Protein AF-0000000085561230 (afdb_homodimer)

Nearest PDB structures (foldseek):
  7jlx-assembly1_D  TM=8.411E-01  e=1.196E-07  Nicotiana benthamiana
  4w8g-assembly1_A  TM=8.364E-01  e=1.906E-04  Hydra vulgaris
  8qlp-assembly1_E  TM=8.188E-01  e=4.520E-04  Bacillales bacterium
  5uzb-assembly1_B  TM=6.727E-01  e=1.096E-02  Homo sapiens
  2j67-assembly1_A  TM=6.838E-01  e=1.252E-02  Homo sapiens

Sequence (212 aa):
MFNDDYPAAAASGGGRHRSCTWKYDVFLSFRGSDVRHTFIAHLHRALTRMGIGVFIDNINIPKGQYIAEAIPRAIAESRFSVVVLSKGYASSTWCLDELVLRILIIMFNDDYPAAAASGGGRHRSCTWKYDVFLSFRGSDVRHTFIAHLHRALTRMGIGVFIDNINIPKGQYIAEAIPRAIAESRFSVVVLSKGYASSTWCLDELVLRILII

pLDDT: mean 75.61, std 23.22, range [28.95, 95.25]

Structure (mmCIF, N/CA/C/O backbone):
data_AF-0000000085561230-model_v1
#
loop_
_entity.id
_entity.type
_entity.pdbx_description
1 polymer 'TIR domain-containing protein'
#
loop_
_atom_site.group_PDB
_atom_site.id
_atom_site.type_symbol
_atom_site.label_atom_id
_atom_site.label_alt_id
_atom_site.label_comp_id
_atom_site.label_asym_id
_atom_site.label_entity_id
_atom_site.label_seq_id
_atom_site.pdbx_PDB_ins_code
_atom_site.Cartn_x
_atom_site.Cartn_y
_atom_site.Cartn_z
_atom_site.occupancy
_atom_site.B_iso_or_equiv
_atom_site.auth_seq_id
_atom_site.auth_comp_id
_atom_site.auth_asym_id
_atom_site.auth_atom_id
_atom_site.pdbx_PDB_model_num
ATOM 1 N N . MET A 1 1 ? -28.781 64.625 0.967 1 28.95 1 MET A N 1
ATOM 2 C CA . MET A 1 1 ? -27.5 64.188 0.433 1 28.95 1 MET A CA 1
ATOM 3 C C . MET A 1 1 ? -26.984 63 1.207 1 28.95 1 MET A C 1
ATOM 5 O O . MET A 1 1 ? -25.828 62.969 1.638 1 28.95 1 MET A O 1
ATOM 9 N N . PHE A 1 2 ? -27.828 62.062 1.749 1 32.22 2 PHE A N 1
ATOM 10 C CA . PHE A 1 2 ? -27.734 60.875 2.6 1 32.22 2 PHE A CA 1
ATOM 11 C C . PHE A 1 2 ? -26.875 59.812 1.941 1 32.22 2 PHE A C 1
ATOM 13 O O . PHE A 1 2 ? -27.266 59.219 0.931 1 32.22 2 PHE A O 1
ATOM 20 N N . ASN A 1 3 ? -25.438 60 1.918 1 29.52 3 ASN A N 1
ATOM 21 C CA . ASN A 1 3 ? -24.422 59.094 1.417 1 29.52 3 ASN A CA 1
ATOM 22 C C . ASN A 1 3 ? -24.516 57.719 2.076 1 29.52 3 ASN A C 1
ATOM 24 O O . ASN A 1 3 ? -24.297 57.594 3.281 1 29.52 3 ASN A O 1
ATOM 28 N N . ASP A 1 4 ? -25.406 56.812 1.716 1 29.09 4 ASP A N 1
ATOM 29 C CA . ASP A 1 4 ? -25.719 55.438 2.031 1 29.09 4 ASP A CA 1
ATOM 30 C C . ASP A 1 4 ? -24.5 54.531 1.852 1 29.09 4 ASP A C 1
ATOM 32 O O . ASP A 1 4 ? -24.328 53.906 0.805 1 29.09 4 ASP A O 1
ATOM 36 N N . ASP A 1 5 ? -23.266 55.031 2.109 1 31.72 5 ASP A N 1
ATOM 37 C CA . ASP A 1 5 ? -22.094 54.188 1.866 1 31.72 5 ASP A CA 1
ATOM 38 C C . ASP A 1 5 ? -22.141 52.906 2.721 1 31.72 5 ASP A C 1
ATOM 40 O O . ASP A 1 5 ? -21.828 52.969 3.914 1 31.72 5 ASP A O 1
ATOM 44 N N . TYR A 1 6 ? -23.203 52.156 2.764 1 31.95 6 TYR A N 1
ATOM 45 C CA . TYR A 1 6 ? -23.125 50.938 3.57 1 31.95 6 TYR A CA 1
ATOM 46 C C . TYR A 1 6 ? -21.859 50.156 3.252 1 31.95 6 TYR A C 1
ATOM 48 O O . TYR A 1 6 ? -21.547 49.938 2.082 1 31.95 6 TYR A O 1
ATOM 56 N N . PRO A 1 7 ? -20.859 50.219 4.109 1 33.91 7 PRO A N 1
ATOM 57 C CA . PRO A 1 7 ? -19.625 49.469 3.895 1 33.91 7 PRO A CA 1
ATOM 58 C C . PRO A 1 7 ? -19.875 48 3.635 1 33.91 7 PRO A C 1
ATOM 60 O O . PRO A 1 7 ? -20.719 47.375 4.305 1 33.91 7 PRO A O 1
ATOM 63 N N . ALA A 1 8 ? -19.938 47.5 2.383 1 31.59 8 ALA A N 1
ATOM 64 C CA . ALA A 1 8 ? -20 46.094 2.016 1 31.59 8 ALA A CA 1
ATOM 65 C C . ALA A 1 8 ? -19.016 45.281 2.832 1 31.59 8 ALA A C 1
ATOM 67 O O . ALA A 1 8 ? -17.812 45.562 2.848 1 31.59 8 ALA A O 1
ATOM 68 N N . ALA A 1 9 ? -19.312 44.844 4.062 1 30.88 9 ALA A N 1
ATOM 69 C CA . ALA A 1 9 ? -18.578 43.875 4.867 1 30.88 9 ALA A CA 1
ATOM 70 C C . ALA A 1 9 ? -18.094 42.719 4.012 1 30.88 9 ALA A C 1
ATOM 72 O O . ALA A 1 9 ? -18.891 42.094 3.293 1 30.88 9 ALA A O 1
ATOM 73 N N . ALA A 1 10 ? -16.922 42.75 3.479 1 32.47 10 ALA A N 1
ATOM 74 C CA . ALA A 1 10 ? -16.156 41.688 2.852 1 32.47 10 ALA A CA 1
ATOM 75 C C . ALA A 1 10 ? -16.219 40.406 3.68 1 32.47 10 ALA A C 1
ATOM 77 O O . ALA A 1 10 ? -15.695 40.344 4.801 1 32.47 10 ALA A O 1
ATOM 78 N N . ALA A 1 11 ? -17.281 39.75 3.979 1 33.09 11 ALA A N 1
ATOM 79 C CA . ALA A 1 11 ? -17.281 38.469 4.645 1 33.09 11 ALA A CA 1
ATOM 80 C C . ALA A 1 11 ? -16.234 37.531 4.059 1 33.09 11 ALA A C 1
ATOM 82 O O . ALA A 1 11 ? -16.312 37.156 2.891 1 33.09 11 ALA A O 1
ATOM 83 N N . SER A 1 12 ? -14.93 37.781 4.277 1 35.84 12 SER A N 1
ATOM 84 C CA . SER A 1 12 ? -13.828 36.844 4.07 1 35.84 12 SER A CA 1
ATOM 85 C C . SER A 1 12 ? -14.164 35.469 4.641 1 35.84 12 SER A C 1
ATOM 87 O O . SER A 1 12 ? -14.227 35.312 5.859 1 35.84 12 SER A O 1
ATOM 89 N N . GLY A 1 13 ? -15.25 34.844 4.516 1 34.69 13 GLY A N 1
ATOM 90 C CA . GLY A 1 13 ? -15.484 33.469 4.957 1 34.69 13 GLY A CA 1
ATOM 91 C C . GLY A 1 13 ? -14.258 32.594 4.844 1 34.69 13 GLY A C 1
ATOM 92 O O . GLY A 1 13 ? -13.93 32.125 3.756 1 34.69 13 GLY A O 1
ATOM 93 N N . GLY A 1 14 ? -13.086 32.938 5.375 1 34.97 14 GLY A N 1
ATOM 94 C CA . GLY A 1 14 ? -11.883 32.125 5.516 1 34.97 14 GLY A CA 1
ATOM 95 C C . GLY A 1 14 ? -12.164 30.734 6.035 1 34.97 14 GLY A C 1
ATOM 96 O O . GLY A 1 14 ? -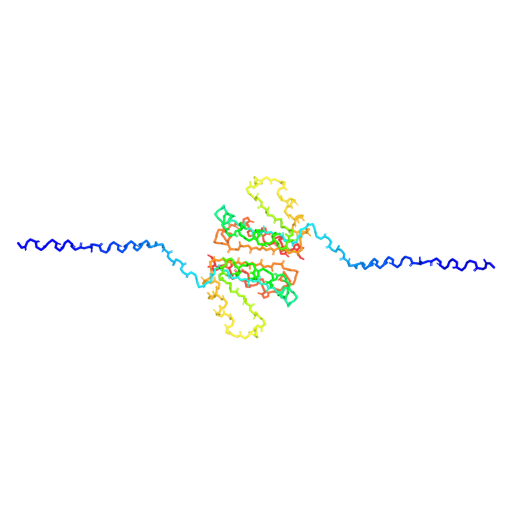12.391 30.547 7.234 1 34.97 14 GLY A O 1
ATOM 97 N N . GLY A 1 15 ? -13.211 30.047 5.742 1 35.56 15 GLY A N 1
ATOM 98 C CA . GLY A 1 15 ? -13.297 28.688 6.254 1 35.56 15 GLY A CA 1
ATOM 99 C C . GLY A 1 15 ? -11.945 28.047 6.484 1 35.56 15 GLY A C 1
ATOM 100 O O . GLY A 1 15 ? -11.094 28.031 5.59 1 35.56 15 GLY A O 1
ATOM 101 N N . ARG A 1 16 ? -11.25 28.25 7.555 1 33.62 16 ARG A N 1
ATOM 102 C CA . ARG A 1 16 ? -10.031 27.656 8.094 1 33.62 16 ARG A CA 1
ATOM 103 C C . ARG A 1 16 ? -9.961 26.172 7.766 1 33.62 16 ARG A C 1
ATOM 105 O O . ARG A 1 16 ? -10.547 25.344 8.477 1 33.62 16 ARG A O 1
ATOM 112 N N . HIS A 1 17 ? -10.562 25.641 6.746 1 38.38 17 HIS A N 1
ATOM 113 C CA . HIS A 1 17 ? -10.289 24.234 6.559 1 38.38 17 HIS A CA 1
ATOM 114 C C . HIS A 1 17 ? -8.875 23.875 7.008 1 38.38 17 HIS A C 1
ATOM 116 O O . HIS A 1 17 ? -7.926 24.625 6.734 1 38.38 17 HIS A O 1
ATOM 122 N N . ARG A 1 18 ? -8.531 23.688 8.305 1 38.12 18 ARG A N 1
ATOM 123 C CA . ARG A 1 18 ? -7.254 23.188 8.797 1 38.12 18 ARG A CA 1
ATOM 124 C C . ARG A 1 18 ? -6.418 22.594 7.664 1 38.12 18 ARG A C 1
ATOM 126 O O . ARG A 1 18 ? -6.832 21.641 7.016 1 38.12 18 ARG A O 1
ATOM 133 N N . SER A 1 19 ? -5.91 23.359 6.699 1 48.53 19 SER A N 1
ATOM 134 C CA . SER A 1 19 ? -5.121 23.078 5.504 1 48.53 19 SER A CA 1
ATOM 135 C C . SER A 1 19 ? -4.035 22.047 5.781 1 48.53 19 SER A C 1
ATOM 137 O O . SER A 1 19 ? -3.002 22.375 6.375 1 48.53 19 SER A O 1
ATOM 139 N N . CYS A 1 20 ? -4.203 21.156 6.605 1 56.31 20 CYS A N 1
ATOM 140 C CA . CYS A 1 20 ? -3.17 20.125 6.664 1 56.31 20 CYS A CA 1
ATOM 141 C C . CYS A 1 20 ? -2.549 19.906 5.289 1 56.31 20 CYS A C 1
ATOM 143 O O . CYS A 1 20 ? -3.162 19.281 4.422 1 56.31 20 CYS A O 1
ATOM 145 N N . THR A 1 21 ? -1.748 20.938 4.922 1 68.19 21 THR A N 1
ATOM 146 C CA . THR A 1 21 ? -1.204 20.938 3.568 1 68.19 21 THR A CA 1
ATOM 147 C C . THR A 1 21 ? -0.1 19.906 3.43 1 68.19 21 THR A C 1
ATOM 149 O O . THR A 1 21 ? 0.986 20.062 3.994 1 68.19 21 THR A O 1
ATOM 152 N N . TRP A 1 22 ? -0.494 18.734 3.357 1 85.88 22 TRP A N 1
ATOM 153 C CA . TRP A 1 22 ? 0.525 17.766 2.949 1 85.88 22 TRP A CA 1
ATOM 154 C C . TRP A 1 22 ? 1.125 18.156 1.601 1 85.88 22 TRP A C 1
ATOM 156 O O . TRP A 1 22 ? 0.42 18.656 0.719 1 85.88 22 TRP A O 1
ATOM 166 N N . LYS A 1 23 ? 2.434 18.141 1.624 1 90.31 23 LYS A N 1
ATOM 167 C CA . LYS A 1 23 ? 3.084 18.391 0.339 1 90.31 23 LYS A CA 1
ATOM 168 C C . LYS A 1 23 ? 2.65 17.359 -0.698 1 90.31 23 LYS A C 1
ATOM 170 O O . LYS A 1 23 ? 2.461 17.688 -1.87 1 90.31 23 LYS A O 1
ATOM 175 N N . TYR A 1 24 ? 2.457 16.141 -0.147 1 91.69 24 TYR A N 1
ATOM 176 C CA . TYR A 1 24 ? 2.002 15.039 -0.985 1 91.69 24 TYR A CA 1
ATOM 177 C C . TYR A 1 24 ? 0.779 14.359 -0.38 1 91.69 24 TYR A C 1
ATOM 179 O O . TYR A 1 24 ? 0.644 14.289 0.843 1 91.69 24 TYR A O 1
ATOM 187 N N . ASP A 1 25 ? -0.063 13.898 -1.289 1 90.81 25 ASP A N 1
ATOM 188 C CA . ASP A 1 25 ? -1.189 13.109 -0.797 1 90.81 25 ASP A CA 1
ATOM 189 C C . ASP A 1 25 ? -0.757 11.688 -0.456 1 90.81 25 ASP A C 1
ATOM 191 O O . ASP A 1 25 ? -1.151 11.141 0.578 1 90.81 25 ASP A O 1
ATOM 195 N N . VAL A 1 26 ? 0.025 11.227 -1.352 1 92.56 26 VAL A N 1
ATOM 196 C CA . VAL A 1 26 ? 0.397 9.82 -1.209 1 92.56 26 VAL A CA 1
ATOM 197 C C . VAL A 1 26 ? 1.904 9.664 -1.401 1 92.56 26 VAL A C 1
ATOM 199 O O . VAL A 1 26 ? 2.477 10.211 -2.348 1 92.56 26 VAL A O 1
ATOM 202 N N . PHE A 1 27 ? 2.512 8.977 -0.473 1 92.62 27 PHE A N 1
ATOM 203 C CA . PHE A 1 27 ? 3.852 8.438 -0.668 1 92.62 27 PHE A CA 1
ATOM 204 C C . PHE A 1 27 ? 3.785 6.992 -1.148 1 92.62 27 PHE A C 1
ATOM 206 O O . PHE A 1 27 ? 3.281 6.117 -0.439 1 92.62 27 PHE A O 1
ATOM 213 N N . LEU A 1 28 ? 4.285 6.766 -2.365 1 94.31 28 LEU A N 1
ATOM 214 C CA . LEU A 1 28 ? 4.262 5.418 -2.918 1 94.31 28 LEU A CA 1
ATOM 215 C C . LEU A 1 28 ? 5.594 4.711 -2.682 1 94.31 28 LEU A C 1
ATOM 217 O O . LEU A 1 28 ? 6.637 5.176 -3.143 1 94.31 28 LEU A O 1
ATOM 221 N N . SER A 1 29 ? 5.566 3.568 -1.948 1 93.19 29 SER A N 1
ATOM 222 C CA . SER A 1 29 ? 6.75 2.777 -1.623 1 93.19 29 SER A CA 1
ATOM 223 C C . SER A 1 29 ? 6.699 1.407 -2.291 1 93.19 29 SER A C 1
ATOM 225 O O . SER A 1 29 ? 5.719 0.676 -2.146 1 93.19 29 SER A O 1
ATOM 227 N N . PHE A 1 30 ? 7.73 1.049 -2.971 1 94.06 30 PHE A N 1
ATOM 228 C CA . PHE A 1 30 ? 7.805 -0.219 -3.688 1 94.06 30 PHE A CA 1
ATOM 229 C C . PHE A 1 30 ? 9.25 -0.6 -3.969 1 94.06 30 PHE A C 1
ATOM 231 O O . PHE A 1 30 ? 10.172 0.174 -3.686 1 94.06 30 PHE A O 1
ATOM 238 N N . ARG A 1 31 ? 9.352 -1.841 -4.527 1 90.88 31 ARG A N 1
ATOM 239 C CA . ARG A 1 31 ? 10.68 -2.311 -4.883 1 90.88 31 ARG A CA 1
ATOM 240 C C . ARG A 1 31 ? 10.68 -2.98 -6.254 1 90.88 31 ARG A C 1
ATOM 242 O O . ARG A 1 31 ? 9.773 -3.762 -6.566 1 90.88 31 ARG A O 1
ATOM 249 N N . GLY A 1 32 ? 11.727 -2.562 -7.082 1 90.81 32 GLY A N 1
ATOM 250 C CA . GLY A 1 32 ? 11.992 -3.309 -8.305 1 90.81 32 GLY A CA 1
ATOM 251 C C . GLY A 1 32 ? 11.57 -2.562 -9.555 1 90.81 32 GLY A C 1
ATOM 252 O O . GLY A 1 32 ? 10.5 -1.952 -9.594 1 90.81 32 GLY A O 1
ATOM 253 N N . SER A 1 33 ? 12.453 -2.686 -10.562 1 89.56 33 SER A N 1
ATOM 254 C CA . SER A 1 33 ? 12.195 -2.02 -11.836 1 89.56 33 SER A CA 1
ATOM 255 C C . SER A 1 33 ? 10.984 -2.627 -12.539 1 89.56 33 SER A C 1
ATOM 257 O O . SER A 1 33 ? 10.203 -1.911 -13.164 1 89.56 33 SER A O 1
ATOM 259 N N . ASP A 1 34 ? 10.828 -3.902 -12.406 1 90.69 34 ASP A N 1
ATOM 260 C CA . ASP A 1 34 ? 9.695 -4.57 -13.047 1 90.69 34 ASP A CA 1
ATOM 261 C C . ASP A 1 34 ? 8.367 -4.086 -12.469 1 90.69 34 ASP A C 1
ATOM 263 O O . ASP A 1 34 ? 7.441 -3.766 -13.211 1 90.69 34 ASP A O 1
ATOM 267 N N . VAL A 1 35 ? 8.391 -4.027 -11.188 1 90.75 35 VAL A N 1
ATOM 268 C CA . VAL A 1 35 ? 7.188 -3.547 -10.516 1 90.75 35 VAL A CA 1
ATOM 269 C C . VAL A 1 35 ? 6.922 -2.094 -10.906 1 90.75 35 VAL A C 1
ATOM 271 O O . VAL A 1 35 ? 5.777 -1.708 -11.148 1 90.75 35 VAL A O 1
ATOM 274 N N . ARG A 1 36 ? 7.949 -1.267 -10.977 1 92.12 36 ARG A N 1
ATOM 275 C CA . ARG A 1 36 ? 7.859 0.148 -11.32 1 92.12 36 ARG A CA 1
ATOM 276 C C . ARG A 1 36 ? 7.18 0.339 -12.672 1 92.12 36 ARG A C 1
ATOM 278 O O . ARG A 1 36 ? 6.273 1.166 -12.805 1 92.12 36 ARG A O 1
ATOM 285 N N . HIS A 1 37 ? 7.547 -0.421 -13.609 1 93.06 37 HIS A N 1
ATOM 286 C CA . HIS A 1 37 ? 7.133 -0.166 -14.984 1 93.06 37 HIS A CA 1
ATOM 287 C C . HIS A 1 37 ? 5.824 -0.881 -15.312 1 93.06 37 HIS A C 1
ATOM 289 O O . HIS A 1 37 ? 5.289 -0.74 -16.406 1 93.06 37 HIS A O 1
ATOM 295 N N . THR A 1 38 ? 5.246 -1.586 -14.383 1 91.5 38 THR A N 1
ATOM 296 C CA . THR A 1 38 ? 3.982 -2.277 -14.609 1 91.5 38 THR A CA 1
ATOM 297 C C . THR A 1 38 ? 2.912 -1.784 -13.641 1 91.5 38 THR A C 1
ATOM 299 O O . THR A 1 38 ? 2.33 -0.716 -13.836 1 91.5 38 THR A O 1
ATOM 302 N N . PHE A 1 39 ? 3.008 -2.352 -12.477 1 91 39 PHE A N 1
ATOM 303 C CA . PHE A 1 39 ? 1.926 -2.064 -11.547 1 91 39 PHE A CA 1
ATOM 304 C C . PHE A 1 39 ? 1.998 -0.623 -11.055 1 91 39 PHE A C 1
ATOM 306 O O . PHE A 1 39 ? 0.987 0.082 -11.039 1 91 39 PHE A O 1
ATOM 313 N N . ILE A 1 40 ? 3.135 -0.223 -10.734 1 92.81 40 ILE A N 1
ATOM 314 C CA . ILE A 1 40 ? 3.301 1.112 -10.164 1 92.81 40 ILE A CA 1
ATOM 315 C C . ILE A 1 40 ? 2.959 2.164 -11.219 1 92.81 40 ILE A C 1
ATOM 317 O O . ILE A 1 40 ? 2.354 3.191 -10.906 1 92.81 40 ILE A O 1
ATOM 321 N N . ALA A 1 41 ? 3.375 1.942 -12.414 1 91.62 41 ALA A N 1
ATOM 322 C CA . ALA A 1 41 ? 3.045 2.875 -13.484 1 91.62 41 ALA A CA 1
ATOM 323 C C . ALA A 1 41 ? 1.533 3.047 -13.617 1 91.62 41 ALA A C 1
ATOM 325 O O . ALA A 1 41 ? 1.038 4.172 -13.734 1 91.62 41 ALA A O 1
ATOM 326 N N . HIS A 1 42 ? 0.81 1.985 -13.555 1 90.38 42 HIS A N 1
ATOM 327 C CA . HIS A 1 42 ? -0.645 2.023 -13.648 1 90.38 42 HIS A CA 1
ATOM 328 C C . HIS A 1 42 ? -1.258 2.717 -12.438 1 90.38 42 HIS A C 1
ATOM 330 O O . HIS A 1 42 ? -2.158 3.549 -12.586 1 90.38 42 HIS A O 1
ATOM 336 N N . LEU A 1 43 ? -0.751 2.35 -11.359 1 91.31 43 LEU A N 1
ATOM 337 C CA . LEU A 1 43 ? -1.261 2.936 -10.117 1 91.31 43 LEU A CA 1
ATOM 338 C C . LEU A 1 43 ? -1.015 4.441 -10.094 1 91.31 43 LEU A C 1
ATOM 340 O O . LEU A 1 43 ? -1.917 5.215 -9.766 1 91.31 43 LEU A O 1
ATOM 344 N N . HIS 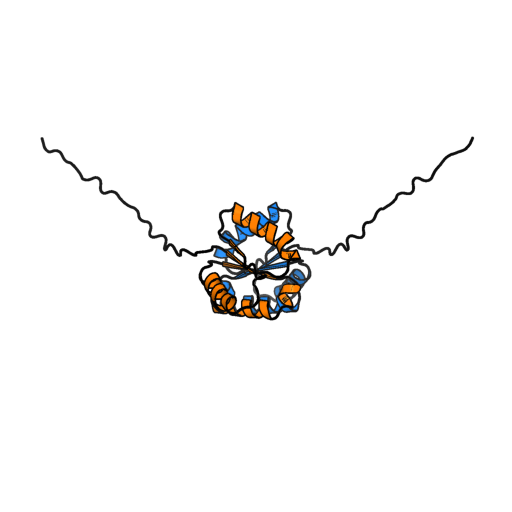A 1 44 ? 0.176 4.809 -10.391 1 93.19 44 HIS A N 1
ATOM 345 C CA . HIS A 1 44 ? 0.538 6.223 -10.422 1 93.19 44 HIS A CA 1
ATOM 346 C C . HIS A 1 44 ? -0.362 6.996 -11.383 1 93.19 44 HIS A C 1
ATOM 348 O O . HIS A 1 44 ? -0.87 8.07 -11.031 1 93.19 44 HIS A O 1
ATOM 354 N N . ARG A 1 45 ? -0.574 6.445 -12.469 1 91.56 45 ARG A N 1
ATOM 355 C CA . ARG A 1 45 ? -1.435 7.086 -13.461 1 91.56 45 ARG A CA 1
ATOM 356 C C . ARG A 1 45 ? -2.859 7.23 -12.938 1 91.56 45 ARG A C 1
ATOM 358 O O . ARG A 1 45 ? -3.484 8.281 -13.102 1 91.56 45 ARG A O 1
ATOM 365 N N . ALA A 1 46 ? -3.387 6.199 -12.367 1 89.19 46 ALA A N 1
ATOM 366 C CA . ALA A 1 46 ? -4.742 6.219 -11.82 1 89.19 46 ALA A CA 1
ATOM 367 C C . ALA A 1 46 ? -4.887 7.293 -10.75 1 89.19 46 ALA A C 1
ATOM 369 O O . ALA A 1 46 ? -5.855 8.055 -10.758 1 89.19 46 ALA A O 1
ATOM 370 N N . LEU A 1 47 ? -3.926 7.398 -9.891 1 91.19 47 LEU A N 1
ATOM 371 C CA . LEU A 1 47 ? -3.969 8.367 -8.805 1 91.19 47 LEU A CA 1
ATOM 372 C C . LEU A 1 47 ? -3.848 9.789 -9.336 1 91.19 47 LEU A C 1
ATOM 374 O O . LEU A 1 47 ? -4.594 10.68 -8.922 1 91.19 47 LEU A O 1
ATOM 378 N N . THR A 1 48 ? -2.973 9.961 -10.258 1 92.06 48 THR A N 1
ATOM 379 C CA . THR A 1 48 ? -2.744 11.289 -10.805 1 92.06 48 THR A CA 1
ATOM 380 C C . THR A 1 48 ? -3.959 11.766 -11.594 1 92.06 48 THR A C 1
ATOM 382 O O . THR A 1 48 ? -4.285 12.961 -11.586 1 92.06 48 THR A O 1
ATOM 385 N N . ARG A 1 49 ? -4.598 10.891 -12.211 1 89.88 49 ARG A N 1
ATOM 386 C CA . ARG A 1 49 ? -5.801 11.227 -12.961 1 89.88 49 ARG A CA 1
ATOM 387 C C . ARG A 1 49 ? -6.91 11.703 -12.031 1 89.88 49 ARG A C 1
ATOM 389 O O . ARG A 1 49 ? -7.789 12.461 -12.438 1 89.88 49 ARG A O 1
ATOM 396 N N . MET A 1 50 ? -6.867 11.266 -10.852 1 88.12 50 MET A N 1
ATOM 397 C CA . MET A 1 50 ? -7.863 11.656 -9.859 1 88.12 50 MET A CA 1
ATOM 398 C C . MET A 1 50 ? -7.453 12.945 -9.148 1 88.12 50 MET A C 1
ATOM 400 O O . MET A 1 50 ? -8.117 13.375 -8.203 1 88.12 50 MET A O 1
ATOM 404 N N . GLY A 1 51 ? -6.27 13.5 -9.492 1 90.94 51 GLY A N 1
ATOM 405 C CA . GLY A 1 51 ? -5.789 14.742 -8.898 1 90.94 51 GLY A CA 1
ATOM 406 C C . GLY A 1 51 ? -5.02 14.523 -7.613 1 90.94 51 GLY A C 1
ATOM 407 O O . GLY A 1 51 ? -4.809 15.469 -6.844 1 90.94 51 GLY A O 1
ATOM 408 N N . ILE A 1 52 ? -4.66 13.328 -7.367 1 88.62 52 ILE A N 1
ATOM 409 C CA . ILE A 1 52 ? -3.926 12.992 -6.152 1 88.62 52 ILE A CA 1
ATOM 410 C C . ILE A 1 52 ? -2.432 13.211 -6.375 1 88.62 52 ILE A C 1
ATOM 412 O O . ILE A 1 52 ? -1.855 12.695 -7.336 1 88.62 52 ILE A O 1
ATOM 416 N N . GLY A 1 53 ? -1.771 14.055 -5.504 1 92.44 53 GLY A N 1
ATOM 417 C CA . GLY A 1 53 ? -0.334 14.266 -5.539 1 92.44 53 GLY A CA 1
ATOM 418 C C . GLY A 1 53 ? 0.461 13.094 -5 1 92.44 53 GLY A C 1
ATOM 419 O O . GLY A 1 53 ? 0.289 12.695 -3.846 1 92.44 53 GLY A O 1
ATOM 420 N N . VAL A 1 54 ? 1.337 12.516 -5.91 1 93.12 54 VAL A N 1
ATOM 421 C CA . VAL A 1 54 ? 2.033 11.289 -5.527 1 93.12 54 VAL A CA 1
ATOM 422 C C . VAL A 1 54 ? 3.539 11.539 -5.5 1 93.12 54 VAL A C 1
ATOM 424 O O . VAL A 1 54 ? 4.09 12.141 -6.426 1 93.12 54 VAL A O 1
ATOM 427 N N . PHE A 1 55 ? 4.125 11.125 -4.312 1 90.88 55 PHE A N 1
ATOM 428 C CA . PHE A 1 55 ? 5.574 11.016 -4.234 1 90.88 55 PHE A CA 1
ATOM 429 C C . PHE A 1 55 ? 6.023 9.586 -4.508 1 90.88 55 PHE A C 1
ATOM 431 O O . PHE A 1 55 ? 5.523 8.641 -3.896 1 90.88 55 PHE A O 1
ATOM 438 N N . ILE A 1 56 ? 6.93 9.336 -5.523 1 89.12 56 ILE A N 1
ATOM 439 C CA . ILE A 1 56 ? 7.488 8.023 -5.82 1 89.12 56 ILE A CA 1
ATOM 440 C C . ILE A 1 56 ? 9 8.047 -5.629 1 89.12 56 ILE A C 1
ATOM 442 O O . ILE A 1 56 ? 9.688 8.93 -6.156 1 89.12 56 ILE A O 1
ATOM 446 N N . ASP A 1 57 ? 9.406 7.16 -4.52 1 68.88 57 ASP A N 1
ATOM 447 C CA . ASP A 1 57 ? 10.852 7.184 -4.328 1 68.88 57 ASP A CA 1
ATOM 448 C C . ASP A 1 57 ? 11.57 6.473 -5.473 1 68.88 57 ASP A C 1
ATOM 450 O O . ASP A 1 57 ? 11.133 5.414 -5.93 1 68.88 57 ASP A O 1
ATOM 454 N N . ASN A 1 58 ? 12.195 7.176 -6.336 1 56.38 58 ASN A N 1
ATOM 455 C CA . ASN A 1 58 ? 13.117 6.594 -7.309 1 56.38 58 ASN A CA 1
ATOM 456 C C . ASN A 1 58 ? 14.328 5.965 -6.629 1 56.38 58 ASN A C 1
ATOM 458 O O . ASN A 1 58 ? 15.359 6.613 -6.461 1 56.38 58 ASN A O 1
ATOM 462 N N . ILE A 1 59 ? 14.094 5.246 -5.641 1 50.75 59 ILE A N 1
ATOM 463 C CA . ILE A 1 59 ? 15.289 4.738 -4.969 1 50.75 59 ILE A CA 1
ATOM 464 C C . ILE A 1 59 ? 16.297 4.273 -6.008 1 50.75 59 ILE A C 1
ATOM 466 O O . ILE A 1 59 ? 17.281 3.602 -5.668 1 50.75 59 ILE A O 1
ATOM 470 N N . ASN A 1 60 ? 16.078 4.168 -7.266 1 48.25 60 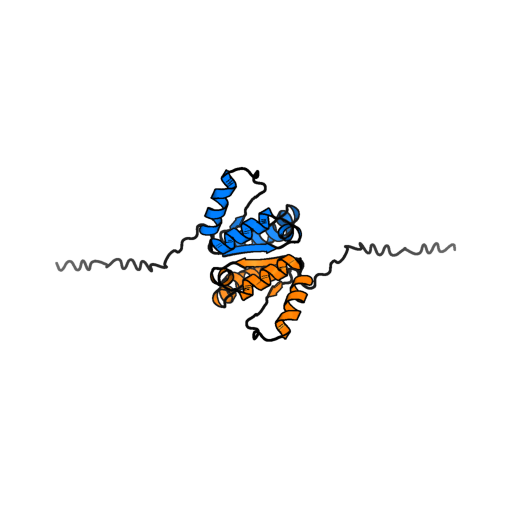ASN A N 1
ATOM 471 C CA . ASN A 1 60 ? 17.422 4.023 -7.836 1 48.25 60 ASN A CA 1
ATOM 472 C C . ASN A 1 60 ? 18.375 5.074 -7.281 1 48.25 60 ASN A C 1
ATOM 474 O O . ASN A 1 60 ? 19.328 5.477 -7.961 1 48.25 60 ASN A O 1
ATOM 478 N N . ILE A 1 61 ? 17.953 5.723 -6.387 1 47.22 61 ILE A N 1
ATOM 479 C CA . ILE A 1 61 ? 18.859 6.75 -5.906 1 47.22 61 ILE A CA 1
ATOM 480 C C . ILE A 1 61 ? 20.078 6.094 -5.25 1 47.22 61 ILE A C 1
ATOM 482 O O . ILE A 1 61 ? 19.938 5.191 -4.426 1 47.22 61 ILE A O 1
ATOM 486 N N . PRO A 1 62 ? 21.25 6.316 -5.754 1 47.41 62 PRO A N 1
ATOM 487 C CA . PRO A 1 62 ? 22.484 5.883 -5.109 1 47.41 62 PRO A CA 1
ATOM 488 C C . PRO A 1 62 ? 22.438 6.004 -3.588 1 47.41 62 PRO A C 1
ATOM 490 O O . PRO A 1 62 ? 21.844 6.953 -3.061 1 47.41 62 PRO A O 1
ATOM 493 N N . LYS A 1 63 ? 22.422 4.836 -2.82 1 48.28 63 LYS A N 1
ATOM 494 C CA . LYS A 1 63 ? 22.484 4.625 -1.377 1 48.28 63 LYS A CA 1
ATOM 495 C C . LYS A 1 63 ? 23.125 5.82 -0.674 1 48.28 63 LYS A C 1
ATOM 497 O O . LYS A 1 63 ? 23.5 5.73 0.494 1 48.28 63 LYS A O 1
ATOM 502 N N . GLY A 1 64 ? 23.547 6.848 -1.238 1 44.25 64 GLY A N 1
ATOM 503 C CA . GLY A 1 64 ? 24.359 7.75 -0.444 1 44.25 64 GLY A CA 1
ATOM 504 C C . GLY A 1 64 ? 23.594 8.445 0.658 1 44.25 64 GLY A C 1
ATOM 505 O O . GLY A 1 64 ? 22.375 8.266 0.781 1 44.25 64 GLY A O 1
ATOM 506 N N . GLN A 1 65 ? 24.156 9.273 1.582 1 52.97 65 GLN A N 1
ATOM 507 C CA . GLN A 1 65 ? 23.812 10.031 2.785 1 52.97 65 GLN A CA 1
ATOM 508 C C . GLN A 1 65 ? 22.516 10.805 2.6 1 52.97 65 GLN A C 1
ATOM 510 O O . GLN A 1 65 ? 21.75 10.984 3.553 1 52.97 65 GLN A O 1
ATOM 515 N N . TYR A 1 66 ? 22.234 11.344 1.566 1 51.62 66 TYR A N 1
ATOM 516 C CA . TYR A 1 66 ? 21.172 12.32 1.326 1 51.62 66 TYR A CA 1
ATOM 517 C C . TYR A 1 66 ? 19.812 11.656 1.346 1 51.62 66 TYR A C 1
ATOM 519 O O . TYR A 1 66 ? 18.828 12.258 1.798 1 51.62 66 TYR A O 1
ATOM 527 N N . ILE A 1 67 ? 19.734 10.312 1.179 1 58.16 67 ILE A N 1
ATOM 528 C CA . ILE A 1 67 ? 18.469 9.578 1.117 1 58.16 67 ILE A CA 1
ATOM 529 C C . ILE A 1 67 ? 17.891 9.43 2.521 1 58.16 67 ILE A C 1
ATOM 531 O O . ILE A 1 67 ? 16.688 9.57 2.719 1 58.16 67 ILE A O 1
ATOM 535 N N . ALA A 1 68 ? 18.891 9.531 3.402 1 63 68 ALA A N 1
ATOM 536 C CA . ALA A 1 68 ? 18.469 9.227 4.77 1 63 68 ALA A CA 1
ATOM 537 C C . ALA A 1 68 ? 17.609 10.352 5.34 1 63 68 ALA A C 1
ATOM 539 O O . ALA A 1 68 ? 16.656 10.094 6.09 1 63 68 ALA A O 1
ATOM 540 N N . GLU A 1 69 ? 17.812 11.594 4.758 1 74.81 69 GLU A N 1
ATOM 541 C CA . GLU A 1 69 ? 17.016 12.664 5.352 1 74.81 69 GLU A CA 1
ATOM 542 C C . GLU A 1 69 ? 15.797 12.992 4.492 1 74.81 69 GLU A C 1
ATOM 544 O O . GLU A 1 69 ? 14.773 13.453 5.004 1 74.81 69 GLU A O 1
ATOM 549 N N . ALA A 1 70 ? 15.945 12.672 3.262 1 78.12 70 ALA A N 1
ATOM 550 C CA . ALA A 1 70 ? 14.883 13.062 2.34 1 78.12 70 ALA A CA 1
ATOM 551 C C . ALA A 1 70 ? 13.672 12.148 2.479 1 78.12 70 ALA A C 1
ATOM 553 O O . ALA A 1 70 ? 12.531 12.609 2.416 1 78.12 70 ALA A O 1
ATOM 554 N N . ILE A 1 71 ? 13.977 10.953 2.781 1 82.56 71 ILE A N 1
ATOM 555 C CA . ILE A 1 71 ? 12.891 9.984 2.809 1 82.56 71 ILE A CA 1
ATOM 556 C C . ILE A 1 71 ? 12.039 10.203 4.055 1 82.56 71 ILE A C 1
ATOM 558 O O . ILE A 1 71 ? 10.82 10.352 3.959 1 82.56 71 ILE A O 1
ATOM 562 N N . PRO A 1 72 ? 12.688 10.414 5.164 1 85.81 72 PRO A N 1
ATOM 563 C CA . PRO A 1 72 ? 11.867 10.703 6.34 1 85.81 72 PRO A CA 1
ATOM 564 C C . PRO A 1 72 ? 11.039 11.977 6.184 1 85.81 72 PRO A C 1
ATOM 566 O O . PRO A 1 72 ? 9.891 12.031 6.645 1 85.81 72 PRO A O 1
ATOM 569 N N . ARG A 1 73 ? 11.578 12.914 5.57 1 86.31 73 ARG A N 1
ATOM 570 C CA . ARG A 1 73 ? 10.852 14.156 5.352 1 86.31 73 ARG A CA 1
ATOM 571 C C . ARG A 1 73 ? 9.648 13.938 4.438 1 86.31 73 ARG A C 1
ATOM 573 O O . ARG A 1 73 ? 8.555 14.438 4.715 1 86.31 73 ARG A O 1
ATOM 580 N N . ALA A 1 74 ? 9.867 13.211 3.361 1 86.88 74 ALA A N 1
ATOM 581 C CA . ALA A 1 74 ? 8.781 12.945 2.422 1 86.88 74 ALA A CA 1
ATOM 582 C C . ALA A 1 74 ? 7.676 12.125 3.082 1 86.88 74 ALA A C 1
ATOM 584 O O . ALA A 1 74 ? 6.488 12.344 2.82 1 86.88 74 ALA A O 1
ATOM 585 N N . ILE A 1 75 ? 8.062 11.234 3.9 1 87.25 75 ILE A N 1
ATOM 586 C CA . ILE A 1 75 ? 7.09 10.438 4.641 1 87.25 75 ILE A CA 1
ATOM 587 C C . ILE A 1 75 ? 6.246 11.352 5.531 1 87.25 75 ILE A C 1
ATOM 589 O O . ILE A 1 75 ? 5.016 11.273 5.52 1 87.25 75 ILE A O 1
ATOM 593 N N . ALA A 1 76 ? 6.934 12.297 6.172 1 87.88 76 ALA A N 1
ATOM 594 C CA . ALA A 1 76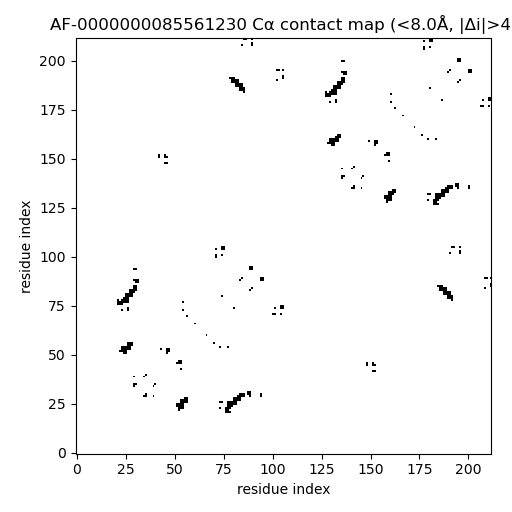 ? 6.262 13.195 7.105 1 87.88 76 ALA A CA 1
ATOM 595 C C . ALA A 1 76 ? 5.359 14.18 6.367 1 87.88 76 ALA A C 1
ATOM 597 O O . ALA A 1 76 ? 4.344 14.633 6.91 1 87.88 76 ALA A O 1
ATOM 598 N N . GLU A 1 77 ? 5.695 14.422 5.184 1 90.31 77 GLU A N 1
ATOM 599 C CA . GLU A 1 77 ? 4.98 15.438 4.418 1 90.31 77 GLU A CA 1
ATOM 600 C C . GLU A 1 77 ? 3.881 14.812 3.564 1 90.31 77 GLU A C 1
ATOM 602 O O . GLU A 1 77 ? 3.199 15.508 2.811 1 90.31 77 GLU A O 1
ATOM 607 N N . SER A 1 78 ? 3.725 13.547 3.654 1 90.88 78 SER A N 1
ATOM 608 C CA . SER A 1 78 ? 2.682 12.859 2.906 1 90.88 78 SER A CA 1
ATOM 609 C C . SER A 1 78 ? 1.492 12.523 3.799 1 90.88 78 SER A C 1
ATOM 611 O O . SER A 1 78 ? 1.667 12.125 4.953 1 90.88 78 SER A O 1
ATOM 613 N N . ARG A 1 79 ? 0.288 12.609 3.262 1 89.31 79 ARG A N 1
ATOM 614 C CA . ARG A 1 79 ? -0.924 12.305 4.016 1 89.31 79 ARG A CA 1
ATOM 615 C C . ARG A 1 79 ? -1.047 10.805 4.266 1 89.31 79 ARG A C 1
ATOM 617 O O . ARG A 1 79 ? -1.37 10.383 5.379 1 89.31 79 ARG A O 1
ATOM 624 N N . PHE A 1 80 ? -0.803 10.016 3.182 1 90.19 80 PHE A N 1
ATOM 625 C CA . PHE A 1 80 ? -0.837 8.562 3.264 1 90.19 80 PHE A CA 1
ATOM 626 C C . PHE A 1 80 ? 0.433 7.953 2.68 1 90.19 80 PHE A C 1
ATOM 628 O O . PHE A 1 80 ? 1.076 8.562 1.818 1 90.19 80 PHE A O 1
ATOM 635 N N . SER A 1 81 ? 0.762 6.879 3.262 1 93.19 81 SER A N 1
ATOM 636 C CA . SER A 1 81 ? 1.764 6.043 2.605 1 93.19 81 SER A CA 1
ATOM 637 C C . SER A 1 81 ? 1.139 4.773 2.035 1 93.19 81 SER A C 1
ATOM 639 O O . SER A 1 81 ? 0.379 4.09 2.721 1 93.19 81 SER A O 1
ATOM 641 N N . VAL A 1 82 ? 1.395 4.559 0.805 1 95.25 82 VAL A N 1
ATOM 642 C CA . VAL A 1 82 ? 0.95 3.338 0.141 1 95.25 82 VAL A CA 1
ATOM 643 C C . VAL A 1 82 ? 2.154 2.451 -0.169 1 95.25 82 VAL A C 1
ATOM 645 O O . VAL A 1 82 ? 3.035 2.838 -0.94 1 95.25 82 VAL A O 1
ATOM 648 N N . VAL A 1 83 ? 2.141 1.267 0.413 1 94.94 83 VAL A N 1
ATOM 649 C CA . VAL A 1 83 ? 3.242 0.323 0.252 1 94.94 83 VAL A CA 1
ATOM 650 C C . VAL A 1 83 ? 2.799 -0.844 -0.628 1 94.94 83 VAL A C 1
ATOM 652 O O . VAL A 1 83 ? 1.808 -1.514 -0.328 1 94.94 83 VAL A O 1
ATOM 655 N N . VAL A 1 84 ? 3.508 -1.03 -1.675 1 95.06 84 VAL A N 1
ATOM 656 C CA . VAL A 1 84 ? 3.275 -2.186 -2.535 1 95.06 84 VAL A CA 1
ATOM 657 C C . VAL A 1 84 ? 4.246 -3.305 -2.172 1 95.06 84 VAL A C 1
ATOM 659 O O . VAL A 1 84 ? 5.438 -3.229 -2.486 1 95.06 84 VAL A O 1
ATOM 662 N N . LEU A 1 85 ? 3.676 -4.34 -1.564 1 94.69 85 LEU A N 1
ATOM 663 C CA . LEU A 1 85 ? 4.484 -5.449 -1.072 1 94.69 85 LEU A CA 1
ATOM 664 C C . LEU A 1 85 ? 4.59 -6.551 -2.123 1 94.69 85 LEU A C 1
ATOM 666 O O . LEU A 1 85 ? 3.65 -7.324 -2.316 1 94.69 85 LEU A O 1
ATOM 670 N N . SER A 1 86 ? 5.711 -6.586 -2.766 1 91.56 86 SER A N 1
ATOM 671 C CA . SER A 1 86 ? 6.09 -7.688 -3.646 1 91.56 86 SER A CA 1
ATOM 672 C C . SER A 1 86 ? 7.066 -8.633 -2.959 1 91.56 86 SER A C 1
ATOM 674 O O . SER A 1 86 ? 7.523 -8.367 -1.847 1 91.56 86 SER A O 1
ATOM 676 N N . LYS A 1 87 ? 7.328 -9.758 -3.598 1 92 87 LYS A N 1
ATOM 677 C CA . LYS A 1 87 ? 8.344 -10.664 -3.064 1 92 87 LYS A CA 1
ATOM 678 C C . LYS A 1 87 ? 9.68 -9.953 -2.895 1 92 87 LYS A C 1
ATOM 680 O O . LYS A 1 87 ? 10.375 -10.148 -1.894 1 92 87 LYS A O 1
ATOM 685 N N . GLY A 1 88 ? 10.016 -9.172 -3.859 1 91.75 88 GLY A N 1
ATOM 686 C CA . GLY A 1 88 ? 11.25 -8.398 -3.775 1 91.75 88 GLY A CA 1
ATOM 687 C C . GLY A 1 88 ? 11.258 -7.418 -2.617 1 91.75 88 GLY A C 1
ATOM 688 O O . GLY A 1 88 ? 12.289 -7.227 -1.971 1 91.75 88 GLY A O 1
ATOM 689 N N . TYR A 1 89 ? 10.188 -6.793 -2.363 1 92.88 89 TYR A N 1
ATOM 690 C CA . TYR A 1 89 ? 10.062 -5.871 -1.238 1 92.88 89 TYR A CA 1
ATOM 691 C C . TYR A 1 89 ? 10.234 -6.605 0.087 1 92.88 89 TYR A C 1
ATOM 693 O O . TYR A 1 89 ? 11.023 -6.184 0.938 1 92.88 89 TYR A O 1
ATOM 701 N N . ALA A 1 90 ? 9.562 -7.738 0.217 1 94.06 90 ALA A N 1
ATOM 702 C CA . ALA A 1 90 ? 9.516 -8.492 1.464 1 94.06 90 ALA A CA 1
ATOM 703 C C . ALA A 1 90 ? 10.867 -9.133 1.771 1 94.06 90 ALA A C 1
ATOM 705 O O . ALA A 1 90 ? 11.141 -9.5 2.916 1 94.06 90 ALA A O 1
ATOM 706 N N . SER A 1 91 ? 11.68 -9.234 0.764 1 94.12 91 SER A N 1
ATOM 707 C CA . SER A 1 91 ? 12.984 -9.859 0.951 1 94.12 91 SER A CA 1
ATOM 708 C C . SER A 1 91 ? 14.086 -8.82 1.092 1 94.12 91 SER A C 1
ATOM 710 O O . SER A 1 91 ? 15.25 -9.164 1.298 1 94.12 91 SER A O 1
ATOM 712 N N . SER A 1 92 ? 13.773 -7.555 1 1 93.25 92 SER A N 1
ATOM 713 C CA . SER A 1 92 ? 14.75 -6.473 1.067 1 93.25 92 SER A CA 1
ATOM 714 C C . SER A 1 92 ? 14.844 -5.898 2.477 1 93.25 92 SER A C 1
ATOM 716 O O . SER A 1 92 ? 13.906 -5.27 2.961 1 93.25 92 SER A O 1
ATOM 718 N N . THR A 1 93 ? 16.047 -6.027 3.064 1 92.31 93 THR A N 1
ATOM 719 C CA . THR A 1 93 ? 16.25 -5.488 4.402 1 92.31 93 THR A CA 1
ATOM 720 C C . THR A 1 93 ? 16.094 -3.969 4.406 1 92.31 93 THR A C 1
ATOM 722 O O . THR A 1 93 ? 15.539 -3.398 5.344 1 92.31 93 THR A O 1
ATOM 725 N N . TRP A 1 94 ? 16.516 -3.35 3.424 1 86.5 94 TRP A N 1
ATOM 726 C CA . TRP A 1 94 ? 16.422 -1.898 3.305 1 86.5 94 TRP A CA 1
ATOM 727 C C . TRP A 1 94 ? 14.969 -1.454 3.24 1 86.5 94 TRP A C 1
ATOM 729 O O . TRP A 1 94 ? 14.547 -0.559 3.98 1 86.5 94 TRP A O 1
ATOM 739 N N . CYS A 1 95 ? 14.203 -2.092 2.412 1 90.31 95 CYS A N 1
ATOM 740 C CA . CYS A 1 95 ? 12.797 -1.74 2.289 1 90.31 95 CYS A CA 1
ATOM 741 C C . CYS A 1 95 ? 12.055 -1.973 3.604 1 90.31 95 CYS A C 1
ATOM 743 O O . CYS A 1 95 ? 11.234 -1.148 4.016 1 90.31 95 CYS A O 1
ATOM 745 N N . LEU A 1 96 ? 12.398 -3.057 4.238 1 93 96 LEU A N 1
ATOM 746 C CA . LEU A 1 96 ? 11.719 -3.371 5.496 1 93 96 LEU A CA 1
ATOM 747 C C . LEU A 1 96 ? 12.125 -2.385 6.59 1 93 96 LEU A C 1
ATOM 749 O O . LEU A 1 96 ? 11.289 -1.993 7.41 1 93 96 LEU A O 1
ATOM 753 N N . ASP A 1 97 ? 13.359 -1.959 6.605 1 89.75 97 ASP A N 1
ATOM 754 C CA . ASP A 1 97 ? 13.805 -0.933 7.543 1 89.75 97 ASP A CA 1
ATOM 755 C C . ASP A 1 97 ? 13.07 0.385 7.305 1 89.75 97 ASP A C 1
ATOM 757 O O . ASP A 1 97 ? 12.664 1.058 8.25 1 89.75 97 ASP A O 1
ATOM 761 N N . GLU A 1 98 ? 12.93 0.735 6.105 1 87.12 98 GLU A N 1
ATOM 762 C CA . GLU A 1 98 ? 12.188 1.949 5.766 1 87.12 98 GLU A CA 1
ATOM 763 C C . GLU A 1 98 ? 10.727 1.84 6.188 1 87.12 98 GLU A C 1
ATOM 765 O O . GLU A 1 98 ? 10.133 2.814 6.656 1 87.12 98 GLU A O 1
ATOM 770 N N . LEU A 1 99 ? 10.164 0.675 6.02 1 91.88 99 LEU A N 1
ATOM 771 C CA . LEU A 1 99 ? 8.781 0.45 6.43 1 91.88 99 LEU A CA 1
ATOM 772 C C . LEU A 1 99 ? 8.617 0.664 7.93 1 91.88 99 LEU A C 1
ATOM 774 O O . LEU A 1 99 ? 7.66 1.306 8.367 1 91.88 99 LEU A O 1
ATOM 778 N N . VAL A 1 100 ? 9.523 0.205 8.633 1 92.69 100 VAL A N 1
ATOM 779 C CA . VAL A 1 100 ? 9.492 0.388 10.078 1 92.69 100 VAL A CA 1
ATOM 780 C C . VAL A 1 100 ? 9.594 1.874 10.414 1 92.69 100 VAL A C 1
ATOM 782 O O . VAL A 1 100 ? 8.844 2.379 11.25 1 92.69 100 VAL A O 1
ATOM 785 N N . LEU A 1 101 ? 10.484 2.57 9.758 1 87.88 101 LEU A N 1
ATOM 786 C CA . LEU A 1 101 ? 10.648 4.004 9.969 1 87.88 101 LEU A CA 1
ATOM 787 C C . LEU A 1 101 ? 9.375 4.758 9.617 1 87.88 101 LEU A C 1
ATOM 789 O O . LEU A 1 101 ? 8.977 5.68 10.336 1 87.88 101 LEU A O 1
ATOM 793 N N . ARG A 1 102 ? 8.719 4.324 8.602 1 90.94 102 ARG A N 1
ATOM 794 C CA . ARG A 1 102 ? 7.461 4.934 8.188 1 90.94 102 ARG A CA 1
ATOM 795 C C . ARG A 1 102 ? 6.395 4.773 9.266 1 90.94 102 ARG A C 1
ATOM 797 O O . ARG A 1 102 ? 5.684 5.727 9.594 1 90.94 102 ARG A O 1
ATOM 804 N N . ILE A 1 103 ? 6.328 3.613 9.797 1 93.69 103 ILE A N 1
ATOM 805 C CA . ILE A 1 103 ? 5.34 3.318 10.828 1 93.69 103 ILE A CA 1
ATOM 806 C C . ILE A 1 103 ? 5.633 4.148 12.078 1 93.69 103 ILE A C 1
ATOM 808 O O . ILE A 1 103 ? 4.711 4.656 12.719 1 93.69 103 ILE A O 1
ATOM 812 N N . LEU A 1 104 ? 6.863 4.383 12.328 1 91.38 104 LEU A N 1
ATOM 813 C CA . LEU A 1 104 ? 7.27 5.145 13.5 1 91.38 104 LEU A CA 1
ATOM 814 C C . LEU A 1 104 ? 6.984 6.633 13.312 1 91.38 104 LEU A C 1
ATOM 816 O O . LEU A 1 104 ? 6.672 7.336 14.273 1 91.38 104 LEU A O 1
ATOM 820 N N . ILE A 1 105 ? 7.078 7.129 12.094 1 88 105 ILE A N 1
ATOM 821 C CA . ILE A 1 105 ? 6.941 8.547 11.789 1 88 105 ILE A CA 1
ATOM 822 C C . ILE A 1 105 ? 5.461 8.922 11.711 1 88 105 ILE A C 1
ATOM 824 O O . ILE A 1 105 ? 5.062 10 12.148 1 88 105 ILE A O 1
ATOM 828 N N . ILE A 1 106 ? 4.691 8.023 11.203 1 83.94 106 ILE A N 1
ATOM 829 C CA . ILE A 1 106 ? 3.277 8.32 10.992 1 83.94 106 ILE A CA 1
ATO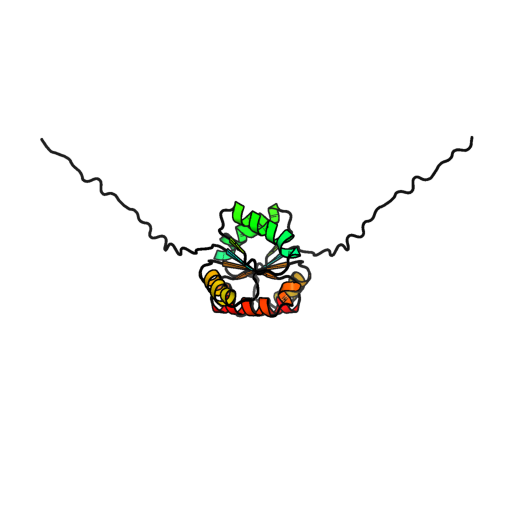M 830 C C . ILE A 1 106 ? 2.551 8.367 12.336 1 83.94 106 ILE A C 1
ATOM 832 O O . ILE A 1 106 ? 1.696 9.227 12.555 1 83.94 106 ILE A O 1
ATOM 836 N N . MET B 1 1 ? -6.164 -39.375 -58.656 1 29.28 1 MET B N 1
ATOM 837 C CA . MET B 1 1 ? -7.184 -38.875 -57.719 1 29.28 1 MET B CA 1
ATOM 838 C C . MET B 1 1 ? -6.617 -38.719 -56.312 1 29.28 1 MET B C 1
ATOM 840 O O . MET B 1 1 ? -7.363 -38.75 -55.344 1 29.28 1 MET B O 1
ATOM 844 N N . PHE B 1 2 ? -5.281 -38.531 -56.094 1 32.41 2 PHE B N 1
ATOM 845 C CA . PHE B 1 2 ? -4.395 -38.469 -54.938 1 32.41 2 PHE B CA 1
ATOM 846 C C . PHE B 1 2 ? -4.785 -37.312 -54.031 1 32.41 2 PHE B C 1
ATOM 848 O O . PHE B 1 2 ? -4.527 -36.156 -54.344 1 32.41 2 PHE B O 1
ATOM 855 N N . ASN B 1 3 ? -6.078 -37.406 -53.375 1 30.58 3 ASN B N 1
ATOM 856 C CA . ASN B 1 3 ? -6.598 -36.406 -52.438 1 30.58 3 ASN B CA 1
ATOM 857 C C . ASN B 1 3 ? -5.629 -36.188 -51.281 1 30.58 3 ASN B C 1
ATOM 859 O O . ASN B 1 3 ? -5.363 -37.094 -50.5 1 30.58 3 ASN B O 1
ATOM 863 N N . ASP B 1 4 ? -4.551 -35.375 -51.406 1 29.67 4 ASP B N 1
ATOM 864 C CA . ASP B 1 4 ? -3.512 -34.875 -50.531 1 29.67 4 ASP B CA 1
ATOM 865 C C . ASP B 1 4 ? -4.117 -34.219 -49.281 1 29.67 4 ASP B C 1
ATOM 867 O O . ASP B 1 4 ? -4.48 -33.031 -49.312 1 29.67 4 ASP B O 1
ATOM 871 N N . ASP B 1 5 ? -5.09 -34.875 -48.625 1 32.16 5 ASP B N 1
ATOM 872 C CA . ASP B 1 5 ? -5.703 -34.344 -47.406 1 32.16 5 ASP B CA 1
ATOM 873 C C . ASP B 1 5 ? -4.645 -34 -46.375 1 32.16 5 ASP B C 1
ATOM 875 O O . ASP B 1 5 ? -4.074 -34.875 -45.719 1 32.16 5 ASP B O 1
ATOM 879 N N . TYR B 1 6 ? -3.65 -33.156 -46.656 1 32.5 6 TYR B N 1
ATOM 880 C CA . TYR B 1 6 ? -2.688 -32.75 -45.656 1 32.5 6 TYR B CA 1
ATOM 881 C C . TYR B 1 6 ? -3.398 -32.281 -44.375 1 32.5 6 TYR B C 1
ATOM 883 O O . TYR B 1 6 ? -4.281 -31.438 -44.438 1 32.5 6 TYR B O 1
ATOM 891 N N . PRO B 1 7 ? -3.57 -33.188 -43.375 1 34.06 7 PRO B N 1
ATOM 892 C CA . PRO B 1 7 ? -4.25 -32.75 -42.156 1 34.06 7 PRO B CA 1
ATOM 893 C C . PRO B 1 7 ? -3.668 -31.453 -41.594 1 34.06 7 PRO B C 1
ATOM 895 O O . PRO B 1 7 ? -2.451 -31.25 -41.625 1 34.06 7 PRO B O 1
ATOM 898 N N . ALA B 1 8 ? -4.281 -30.281 -41.812 1 31.36 8 ALA B N 1
ATOM 899 C CA . ALA B 1 8 ? -3.943 -28.984 -41.219 1 31.36 8 ALA B CA 1
ATOM 900 C C . ALA B 1 8 ? -3.703 -29.125 -39.719 1 31.36 8 ALA B C 1
ATOM 902 O O . ALA B 1 8 ? -4.57 -29.609 -38.969 1 31.36 8 ALA B O 1
ATOM 903 N N . ALA B 1 9 ? -2.537 -29.578 -39.25 1 31.58 9 ALA B N 1
ATOM 904 C CA . ALA B 1 9 ? -2.115 -29.562 -37.844 1 31.58 9 ALA B CA 1
ATOM 905 C C . ALA B 1 9 ? -2.527 -28.25 -37.188 1 31.58 9 ALA B C 1
ATOM 907 O O . ALA B 1 9 ? -2.26 -27.172 -37.688 1 31.58 9 ALA B O 1
ATOM 908 N N . ALA B 1 10 ? -3.629 -28.234 -36.5 1 33.06 10 ALA B N 1
ATOM 909 C CA . ALA B 1 10 ? -4.113 -27.219 -35.562 1 33.06 10 ALA B CA 1
ATOM 910 C C . ALA B 1 10 ? -3 -26.75 -34.625 1 33.06 10 ALA B C 1
ATOM 912 O O . ALA B 1 10 ? -2.43 -27.547 -33.875 1 33.06 10 ALA B O 1
ATOM 913 N N . ALA B 1 11 ? -2.027 -25.969 -34.938 1 33.72 11 ALA B N 1
ATOM 914 C CA . ALA B 1 11 ? -1.042 -25.312 -34.094 1 33.72 11 ALA B CA 1
ATOM 915 C C . ALA B 1 11 ? -1.705 -24.688 -32.875 1 33.72 11 ALA B C 1
ATOM 917 O O . ALA B 1 11 ? -2.445 -23.703 -33 1 33.72 11 ALA B O 1
ATOM 918 N N . SER B 1 12 ? -2.357 -25.469 -31.984 1 36.09 12 SER B N 1
ATOM 919 C CA . SER B 1 12 ? -2.777 -24.984 -30.672 1 36.09 12 SER B CA 1
ATOM 920 C C . SER B 1 12 ? -1.642 -24.25 -29.969 1 36.09 12 SER B C 1
ATOM 922 O O . SER B 1 12 ? -0.647 -24.859 -29.578 1 36.09 12 SER B O 1
ATOM 924 N N . GLY B 1 13 ? -0.929 -23.297 -30.453 1 34.34 13 GLY B N 1
ATOM 925 C CA . GLY B 1 13 ? 0.026 -22.469 -29.734 1 34.34 13 GLY B CA 1
ATOM 926 C C . GLY B 1 13 ? -0.372 -22.219 -28.297 1 34.34 13 GLY B C 1
ATOM 927 O O . GLY B 1 13 ? -1.243 -21.391 -28.016 1 34.34 13 GLY B O 1
ATOM 928 N N . GLY B 1 14 ? -0.714 -23.219 -27.469 1 35.12 14 GLY B N 1
ATOM 929 C CA . GLY B 1 14 ? -0.922 -23.141 -26.031 1 35.12 14 GLY B CA 1
ATOM 930 C C . GLY B 1 14 ? 0.161 -22.344 -25.312 1 35.12 14 GLY B C 1
ATOM 931 O O . GLY B 1 14 ? 1.269 -22.859 -25.109 1 35.12 14 GLY B O 1
ATOM 932 N N . GLY B 1 15 ? 0.696 -21.25 -25.781 1 35.81 15 GLY B N 1
ATOM 933 C CA . GLY B 1 15 ? 1.648 -20.516 -24.953 1 35.81 15 GLY B CA 1
ATOM 934 C C . GLY B 1 15 ? 1.407 -20.672 -23.469 1 35.81 15 GLY B C 1
ATOM 935 O O . GLY B 1 15 ? 0.292 -20.453 -22.984 1 35.81 15 GLY B O 1
ATOM 936 N N . ARG B 1 16 ? 1.829 -21.688 -22.797 1 34.53 16 ARG B N 1
ATOM 937 C CA . ARG B 1 16 ? 1.889 -21.984 -21.359 1 34.53 16 ARG B CA 1
ATOM 938 C C . ARG B 1 16 ? 2.17 -20.719 -20.562 1 34.53 16 ARG B C 1
ATOM 940 O O . ARG B 1 16 ? 3.324 -20.312 -20.406 1 34.53 16 ARG B O 1
ATOM 947 N N . HIS B 1 17 ? 1.821 -19.516 -20.984 1 38.5 17 HIS B N 1
ATOM 948 C CA . HIS B 1 17 ? 2.068 -18.453 -20 1 38.5 17 HIS B CA 1
ATOM 949 C C . HIS B 1 17 ? 1.893 -18.984 -18.578 1 38.5 17 HIS B C 1
ATOM 951 O O . HIS B 1 17 ? 0.953 -19.719 -18.297 1 38.5 17 HIS B O 1
ATOM 957 N N . ARG B 1 18 ? 2.83 -19.641 -17.906 1 38.47 18 ARG B N 1
ATOM 958 C CA . ARG B 1 18 ? 2.812 -20.016 -16.5 1 38.47 18 ARG B CA 1
ATOM 959 C C . ARG B 1 18 ? 1.724 -19.266 -15.742 1 38.47 18 ARG B C 1
ATOM 961 O O . ARG B 1 18 ? 1.745 -18.031 -15.68 1 38.47 18 ARG B O 1
ATOM 968 N N . SER B 1 19 ? 0.429 -19.5 -15.93 1 48.72 19 SER B N 1
ATOM 969 C CA . SER B 1 19 ? -0.82 -18.938 -15.422 1 48.72 19 SER B CA 1
ATOM 970 C C . SER B 1 19 ? -0.743 -18.688 -13.922 1 48.72 19 SER B C 1
ATOM 972 O O . SER B 1 19 ? -0.872 -19.625 -13.125 1 48.72 19 SER B O 1
ATOM 974 N N . CYS B 1 20 ? 0.309 -18.391 -13.359 1 56.66 20 CYS B N 1
ATOM 975 C CA . CYS B 1 20 ? 0.234 -18.016 -11.953 1 56.66 20 CYS B CA 1
ATOM 976 C C . CYS B 1 20 ? -1.084 -17.312 -11.648 1 56.66 20 CYS B C 1
ATOM 978 O O . CYS B 1 20 ? -1.291 -16.172 -12.047 1 56.66 20 CYS B O 1
ATOM 980 N N . THR B 1 21 ? -2.109 -18.172 -11.672 1 68.31 21 THR B N 1
ATOM 981 C CA . THR B 1 21 ? -3.457 -17.625 -11.547 1 68.31 21 THR B CA 1
ATOM 982 C C . THR B 1 21 ? -3.719 -17.141 -10.125 1 68.31 21 THR B C 1
ATOM 984 O O . THR B 1 21 ? -3.805 -17.953 -9.195 1 68.31 21 THR B O 1
ATOM 987 N N . TRP B 1 22 ? -3.176 -16.078 -9.82 1 85.88 22 TRP B N 1
ATOM 988 C CA . TRP B 1 22 ? -3.637 -15.477 -8.57 1 85.88 22 TRP B CA 1
ATOM 989 C C . TRP B 1 22 ? -5.145 -15.266 -8.594 1 85.88 22 TRP B C 1
ATOM 991 O O . TRP B 1 22 ? -5.715 -14.922 -9.633 1 85.88 22 TRP B O 1
ATOM 1001 N N . LYS B 1 23 ? -5.723 -15.711 -7.512 1 90.38 23 LYS B N 1
ATOM 1002 C CA . LYS B 1 23 ? -7.156 -15.438 -7.402 1 90.38 23 LYS B CA 1
ATOM 1003 C C . LYS B 1 23 ? -7.438 -13.938 -7.449 1 90.38 23 LYS B C 1
ATOM 1005 O O . LYS B 1 23 ? -8.422 -13.508 -8.055 1 90.38 23 LYS B O 1
ATOM 1010 N N . TYR B 1 24 ? -6.473 -13.234 -6.828 1 91.75 24 TYR B N 1
ATOM 1011 C CA . TYR B 1 24 ? -6.559 -11.773 -6.809 1 91.75 24 TYR B CA 1
ATOM 1012 C C . TYR B 1 24 ? -5.266 -11.148 -7.309 1 91.75 24 TYR B C 1
ATOM 1014 O O . TYR B 1 24 ? -4.18 -11.688 -7.094 1 91.75 24 TYR B O 1
ATOM 1022 N N . ASP B 1 25 ? -5.453 -10.016 -7.977 1 90.75 25 ASP B N 1
ATOM 1023 C CA . ASP B 1 25 ? -4.258 -9.281 -8.367 1 90.75 25 ASP B CA 1
ATOM 1024 C C . ASP B 1 25 ? -3.68 -8.508 -7.184 1 90.75 25 ASP B C 1
ATOM 1026 O O . ASP B 1 25 ? -2.465 -8.5 -6.977 1 90.75 25 ASP B O 1
ATOM 1030 N N . VAL B 1 26 ? -4.613 -7.945 -6.496 1 92.75 26 VAL B N 1
ATOM 1031 C CA . VAL B 1 26 ? -4.18 -7.062 -5.422 1 92.75 26 VAL B CA 1
ATOM 1032 C C . VAL B 1 26 ? -4.973 -7.363 -4.148 1 92.75 26 VAL B C 1
ATOM 1034 O O . VAL B 1 26 ? -6.195 -7.496 -4.191 1 92.75 26 VAL B O 1
ATOM 1037 N N . PHE B 1 27 ? -4.273 -7.555 -3.098 1 92.56 27 PHE B N 1
ATOM 1038 C CA . PHE B 1 27 ? -4.848 -7.496 -1.761 1 92.56 27 PHE B CA 1
ATOM 1039 C C . PHE B 1 27 ? -4.699 -6.105 -1.163 1 92.56 27 PHE B C 1
ATOM 1041 O O . PHE B 1 27 ? -3.58 -5.633 -0.949 1 92.56 27 PHE B O 1
ATOM 1048 N N . LEU B 1 28 ? -5.84 -5.445 -0.918 1 94.31 28 LEU B N 1
ATOM 1049 C CA . LEU B 1 28 ? -5.805 -4.105 -0.349 1 94.31 28 LEU B CA 1
ATOM 1050 C C . LEU B 1 28 ? -5.973 -4.152 1.166 1 94.31 28 LEU B C 1
ATOM 1052 O O . LEU B 1 28 ? -6.992 -4.633 1.667 1 94.31 28 LEU B O 1
ATOM 1056 N N . SER B 1 29 ? -4.965 -3.641 1.912 1 93.19 29 SER B N 1
ATOM 1057 C CA . SER B 1 29 ? -4.961 -3.617 3.371 1 93.19 29 SER B CA 1
ATOM 1058 C C . SER B 1 29 ? -5.008 -2.188 3.902 1 93.19 29 SER B C 1
ATOM 1060 O O . SER B 1 29 ? -4.184 -1.354 3.527 1 93.19 29 SER B O 1
ATOM 1062 N N . PHE B 1 30 ? -5.91 -1.905 4.77 1 94.06 30 PHE B N 1
ATOM 1063 C CA . PHE B 1 30 ? -6.09 -0.573 5.336 1 94.06 30 PHE B CA 1
ATOM 1064 C C . PHE B 1 30 ? -6.859 -0.641 6.648 1 94.06 30 PHE B C 1
ATOM 1066 O O . PHE B 1 30 ? -7.32 -1.711 7.051 1 94.06 30 PHE B O 1
ATOM 1073 N N . ARG B 1 31 ? -6.945 0.575 7.27 1 90.75 31 ARG B N 1
ATOM 1074 C CA . ARG B 1 31 ? -7.695 0.66 8.516 1 90.75 31 ARG B CA 1
ATOM 1075 C C . ARG B 1 31 ? -8.57 1.909 8.547 1 90.75 31 ARG B C 1
ATOM 1077 O O . ARG B 1 31 ? -8.133 2.99 8.156 1 90.75 31 ARG B O 1
ATOM 1084 N N . GLY B 1 32 ? -9.859 1.668 8.992 1 90.81 32 GLY B N 1
ATOM 1085 C CA . GLY B 1 32 ? -10.711 2.799 9.32 1 90.81 32 GLY B CA 1
ATOM 1086 C C . GLY B 1 32 ? -11.805 3.037 8.289 1 90.81 32 GLY B C 1
ATOM 1087 O O . GLY B 1 32 ? -11.555 2.959 7.082 1 90.81 32 GLY B O 1
ATOM 1088 N N . SER B 1 33 ? -12.977 3.35 8.828 1 89.56 33 SER B N 1
ATOM 1089 C CA . SER B 1 33 ? -14.125 3.6 7.961 1 89.56 33 SER B CA 1
ATOM 1090 C C . SER B 1 33 ? -13.93 4.867 7.137 1 89.56 33 SER B C 1
ATOM 1092 O O . SER B 1 33 ? -14.336 4.926 5.973 1 89.56 33 SER B O 1
ATOM 1094 N N . ASP B 1 34 ? -13.305 5.832 7.719 1 90.69 34 ASP B N 1
ATOM 1095 C CA . ASP B 1 34 ? -13.07 7.082 7 1 90.69 34 ASP B CA 1
ATOM 1096 C C . ASP B 1 34 ? -12.156 6.863 5.801 1 90.69 34 ASP B C 1
ATOM 1098 O O . ASP B 1 34 ? -12.445 7.336 4.699 1 90.69 34 ASP B O 1
ATOM 1102 N N . VAL B 1 35 ? -11.156 6.137 6.074 1 90.75 35 VAL B N 1
ATOM 1103 C CA . VAL B 1 35 ? -10.227 5.832 4.992 1 90.75 35 VAL B CA 1
ATOM 1104 C C . VAL B 1 35 ? -10.93 5.008 3.918 1 90.75 35 VAL B C 1
ATOM 1106 O O . VAL B 1 35 ? -10.742 5.242 2.723 1 90.75 35 VAL B O 1
ATOM 1109 N N . ARG B 1 36 ? -11.742 4.047 4.32 1 92.19 36 ARG B N 1
ATOM 1110 C CA . ARG B 1 36 ? -12.477 3.166 3.418 1 92.19 36 ARG B CA 1
ATOM 1111 C C . ARG B 1 36 ? -13.336 3.973 2.445 1 92.19 36 ARG B C 1
ATOM 1113 O O . ARG B 1 36 ? -13.32 3.717 1.24 1 92.19 36 ARG B O 1
ATOM 1120 N N . HIS B 1 37 ? -14.008 4.926 2.918 1 93.06 37 HIS B N 1
ATOM 1121 C CA . HIS B 1 37 ? -15.023 5.605 2.123 1 93.06 37 HIS B CA 1
ATOM 1122 C C . HIS B 1 37 ? -14.43 6.785 1.36 1 93.06 37 HIS B C 1
ATOM 1124 O O . HIS B 1 37 ? -15.133 7.449 0.594 1 93.06 37 HIS B O 1
ATOM 1130 N N . THR B 1 38 ? -13.148 7.031 1.486 1 91.5 38 THR B N 1
ATOM 1131 C CA . THR B 1 38 ? -12.516 8.133 0.771 1 91.5 38 THR B CA 1
ATOM 1132 C C . THR B 1 38 ? -11.398 7.613 -0.135 1 91.5 38 THR B C 1
ATOM 1134 O O . THR B 1 38 ? -11.664 7.094 -1.221 1 91.5 38 THR B O 1
ATOM 1137 N N . PHE B 1 39 ? -10.312 7.41 0.499 1 91 39 PHE B N 1
ATOM 1138 C CA . PHE B 1 39 ? -9.156 7.074 -0.319 1 91 39 PHE B CA 1
ATOM 1139 C C . PHE B 1 39 ? -9.289 5.676 -0.909 1 91 39 PHE B C 1
ATOM 1141 O O . PHE B 1 39 ? -9.055 5.473 -2.102 1 91 39 PHE B O 1
ATOM 1148 N N . ILE B 1 40 ? -9.688 4.785 -0.108 1 92.81 40 ILE B N 1
ATOM 1149 C CA . ILE B 1 40 ? -9.773 3.395 -0.547 1 92.81 40 ILE B CA 1
ATOM 1150 C C . ILE B 1 40 ? -10.844 3.258 -1.629 1 92.81 40 ILE B C 1
ATOM 1152 O O . ILE B 1 40 ? -10.664 2.512 -2.596 1 92.81 40 ILE B O 1
ATOM 1156 N N . ALA B 1 41 ? -11.922 3.916 -1.455 1 91.62 41 ALA B N 1
ATOM 1157 C CA . ALA B 1 41 ? -12.969 3.879 -2.473 1 91.62 41 ALA B CA 1
ATOM 1158 C C . ALA B 1 41 ? -12.438 4.348 -3.824 1 91.62 41 ALA B C 1
ATOM 1160 O O . ALA B 1 41 ? -12.703 3.719 -4.852 1 91.62 41 ALA B O 1
ATOM 1161 N N . HIS B 1 42 ? -11.688 5.387 -3.838 1 90.38 42 HIS B N 1
ATOM 1162 C CA . HIS B 1 42 ? -11.109 5.918 -5.066 1 90.38 42 HIS B CA 1
ATOM 1163 C C . HIS B 1 42 ? -10.086 4.953 -5.652 1 90.38 42 HIS B C 1
ATOM 1165 O O . HIS B 1 42 ? -10.078 4.703 -6.859 1 90.38 42 HIS B O 1
ATOM 1171 N N . LEU B 1 43 ? -9.312 4.469 -4.789 1 91.38 43 LEU B N 1
ATOM 1172 C CA . LEU B 1 43 ? -8.273 3.541 -5.23 1 91.38 43 LEU B CA 1
ATOM 1173 C C . LEU B 1 43 ? -8.891 2.277 -5.816 1 91.38 43 LEU B C 1
ATOM 1175 O O . LEU B 1 43 ? -8.477 1.821 -6.887 1 91.38 43 LEU B O 1
ATOM 1179 N N . HIS B 1 44 ? -9.805 1.742 -5.105 1 93.25 44 HIS B N 1
ATOM 1180 C CA . HIS B 1 44 ? -10.492 0.543 -5.562 1 93.25 44 HIS B CA 1
ATOM 1181 C C . HIS B 1 44 ? -11.133 0.766 -6.93 1 93.25 44 HIS B C 1
ATOM 1183 O O . HIS B 1 44 ? -10.984 -0.066 -7.828 1 93.25 44 HIS B O 1
ATOM 1189 N N . ARG B 1 45 ? -11.727 1.847 -7.078 1 91.5 45 ARG B N 1
ATOM 1190 C CA . ARG B 1 45 ? -12.367 2.18 -8.352 1 91.5 45 ARG B CA 1
ATOM 1191 C C . ARG B 1 45 ? -11.336 2.289 -9.469 1 91.5 45 ARG B C 1
ATOM 1193 O O . ARG B 1 45 ? -11.547 1.787 -10.57 1 91.5 45 ARG B O 1
ATOM 1200 N N . ALA B 1 46 ? -10.258 2.967 -9.211 1 88.94 46 ALA B N 1
ATOM 1201 C CA . ALA B 1 46 ? -9.203 3.137 -10.203 1 88.94 46 ALA B CA 1
ATOM 1202 C C . ALA B 1 46 ? -8.633 1.789 -10.641 1 88.94 46 ALA B C 1
ATOM 1204 O O . ALA B 1 46 ? -8.461 1.539 -11.836 1 88.94 46 ALA B O 1
ATOM 1205 N N . LEU B 1 47 ? -8.422 0.905 -9.711 1 91.06 47 LEU B N 1
ATOM 1206 C CA . LEU B 1 47 ? -7.852 -0.406 -10.008 1 91.06 47 LEU B CA 1
ATOM 1207 C C . LEU B 1 47 ? -8.844 -1.266 -10.789 1 91.06 47 LEU B C 1
ATOM 1209 O O . LEU B 1 47 ? -8.469 -1.911 -11.766 1 91.06 47 LEU B O 1
ATOM 1213 N N . THR B 1 48 ? -10.047 -1.203 -10.375 1 91.94 48 THR B N 1
ATOM 1214 C CA . THR B 1 48 ? -11.07 -2.023 -11.023 1 91.94 48 THR B CA 1
ATOM 1215 C C . THR B 1 48 ? -11.32 -1.549 -12.445 1 91.94 48 THR B C 1
ATOM 1217 O O . THR B 1 48 ? -11.578 -2.359 -13.344 1 91.94 48 THR B O 1
ATOM 1220 N N . ARG B 1 49 ? -11.227 -0.315 -12.656 1 89.75 49 ARG B N 1
ATOM 1221 C CA . ARG B 1 49 ? -11.398 0.241 -13.992 1 89.75 49 ARG B CA 1
ATOM 1222 C C . ARG B 1 49 ? -10.289 -0.227 -14.93 1 89.75 49 ARG B C 1
ATOM 1224 O O . ARG B 1 49 ? -10.484 -0.285 -16.141 1 89.75 49 ARG B O 1
ATOM 1231 N N . MET B 1 50 ? -9.188 -0.544 -14.375 1 87.94 50 MET B N 1
ATOM 1232 C CA . MET B 1 50 ? -8.055 -1.021 -15.164 1 87.94 50 MET B CA 1
ATOM 1233 C C . MET B 1 50 ? -8.109 -2.535 -15.336 1 87.94 50 MET B C 1
ATOM 1235 O O . MET B 1 50 ? -7.184 -3.137 -15.883 1 87.94 50 MET B O 1
ATOM 1239 N N . GLY B 1 51 ? -9.148 -3.207 -14.766 1 90.69 51 GLY B N 1
ATOM 1240 C CA . GLY B 1 51 ? -9.328 -4.645 -14.891 1 90.69 51 GLY B CA 1
ATOM 1241 C C . GLY B 1 51 ? -8.555 -5.43 -13.844 1 90.69 51 GLY B C 1
ATOM 1242 O O . GLY B 1 51 ? -8.352 -6.637 -13.992 1 90.69 51 GLY B O 1
ATOM 1243 N N . ILE B 1 52 ? -8.094 -4.754 -12.852 1 88.38 52 ILE B N 1
ATOM 1244 C CA . ILE B 1 52 ? -7.328 -5.391 -11.789 1 88.38 52 ILE B CA 1
ATOM 1245 C C . ILE B 1 52 ? -8.273 -5.965 -10.734 1 88.38 52 ILE B C 1
ATOM 1247 O O . ILE B 1 52 ? -9.133 -5.254 -10.211 1 88.38 52 ILE B O 1
ATOM 1251 N N . GLY B 1 53 ? -8.164 -7.305 -10.445 1 92.44 53 GLY B N 1
ATOM 1252 C CA . GLY B 1 53 ? -8.93 -7.953 -9.391 1 92.44 53 GLY B CA 1
ATOM 1253 C C . GLY B 1 53 ? -8.445 -7.609 -7.996 1 92.44 53 GLY B C 1
ATOM 1254 O O . GLY B 1 53 ? -7.285 -7.863 -7.66 1 92.44 53 GLY B O 1
ATOM 1255 N N . VAL B 1 54 ? -9.375 -6.992 -7.188 1 93.06 54 VAL B N 1
ATOM 1256 C CA . VAL B 1 54 ? -8.953 -6.5 -5.883 1 93.06 54 VAL B CA 1
ATOM 1257 C C . VAL B 1 54 ? -9.719 -7.23 -4.781 1 93.06 54 VAL B C 1
ATOM 1259 O O . VAL B 1 54 ? -10.938 -7.398 -4.867 1 93.06 54 VAL B O 1
ATOM 1262 N N . PHE B 1 55 ? -8.891 -7.758 -3.807 1 90.75 55 PHE B N 1
ATOM 1263 C CA . PHE B 1 55 ? -9.461 -8.219 -2.549 1 90.75 55 PHE B CA 1
ATOM 1264 C C . PHE B 1 55 ? -9.398 -7.125 -1.49 1 90.75 55 PHE B C 1
ATOM 1266 O O . PHE B 1 55 ? -8.336 -6.551 -1.245 1 90.75 55 PHE B O 1
ATOM 1273 N N . ILE B 1 56 ? -10.547 -6.711 -0.862 1 89 56 ILE B N 1
ATOM 1274 C CA . ILE B 1 56 ? -10.594 -5.734 0.219 1 89 56 ILE B CA 1
ATOM 1275 C C . ILE B 1 56 ? -11.164 -6.383 1.477 1 89 56 ILE B C 1
ATOM 1277 O O . ILE B 1 56 ? -12.234 -7.008 1.432 1 89 56 ILE B O 1
ATOM 1281 N N . ASP B 1 57 ? -10.141 -6.465 2.566 1 68.44 57 ASP B N 1
ATOM 1282 C CA . ASP B 1 57 ? -10.688 -7.086 3.768 1 68.44 57 ASP B CA 1
ATOM 1283 C C . ASP B 1 57 ? -11.695 -6.16 4.449 1 68.44 57 ASP B C 1
ATOM 1285 O O . ASP B 1 57 ? -11.461 -4.953 4.562 1 68.44 57 ASP B O 1
ATOM 1289 N N . ASN B 1 58 ? -12.914 -6.453 4.387 1 56.28 58 ASN B N 1
ATOM 1290 C CA . ASN B 1 58 ? -13.938 -5.801 5.203 1 56.28 58 ASN B CA 1
ATOM 1291 C C . ASN B 1 58 ? -13.719 -6.066 6.688 1 56.28 58 ASN B C 1
ATOM 1293 O O . ASN B 1 58 ? -14.289 -7.008 7.242 1 56.28 58 ASN B O 1
ATOM 1297 N N . ILE B 1 59 ? -12.562 -5.977 7.113 1 50.44 59 ILE B N 1
ATOM 1298 C CA . ILE B 1 59 ? -12.391 -6.363 8.508 1 50.44 59 ILE B CA 1
ATOM 1299 C C . ILE B 1 59 ? -13.523 -5.785 9.352 1 50.44 59 ILE B C 1
ATOM 1301 O O . ILE B 1 59 ? -13.445 -5.781 10.586 1 50.44 59 ILE B O 1
ATOM 1305 N N . ASN B 1 60 ? -14.422 -4.977 8.938 1 48.28 60 ASN B N 1
ATOM 1306 C CA . ASN B 1 60 ? -15.438 -5.043 9.977 1 48.28 60 ASN B CA 1
ATOM 1307 C C . ASN B 1 60 ? -15.773 -6.484 10.344 1 48.28 60 ASN B C 1
ATOM 1309 O O . ASN B 1 60 ? -16.891 -6.789 10.742 1 48.28 60 ASN B O 1
ATOM 1313 N N . ILE B 1 61 ? -15.062 -7.293 9.875 1 47.41 61 ILE B N 1
ATOM 1314 C CA . ILE B 1 61 ? -15.43 -8.664 10.203 1 47.41 61 ILE B CA 1
ATOM 1315 C C . ILE B 1 61 ? -15.211 -8.922 11.688 1 47.41 61 ILE B C 1
ATOM 1317 O O . ILE B 1 61 ? -14.156 -8.586 12.234 1 47.41 61 ILE B O 1
ATOM 1321 N N . PRO B 1 62 ? -16.219 -9.258 12.406 1 47.56 62 PRO B N 1
ATOM 1322 C CA . PRO B 1 62 ? -16.094 -9.68 13.805 1 47.56 62 PRO B CA 1
AT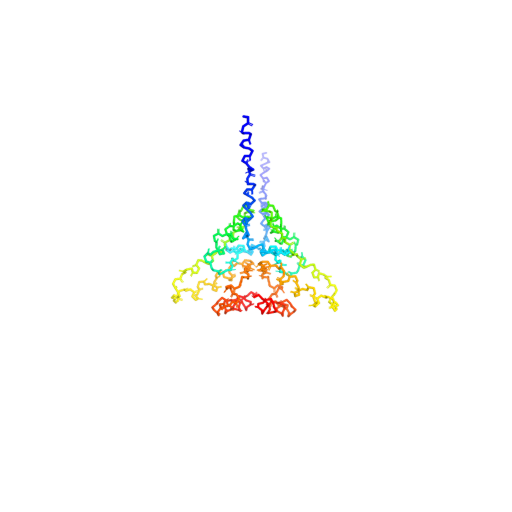OM 1323 C C . PRO B 1 62 ? -14.867 -10.547 14.055 1 47.56 62 PRO B C 1
ATOM 1325 O O . PRO B 1 62 ? -14.508 -11.375 13.211 1 47.56 62 PRO B O 1
ATOM 1328 N N . LYS B 1 63 ? -13.844 -10 14.812 1 48.16 63 LYS B N 1
ATOM 1329 C CA . LYS B 1 63 ? -12.602 -10.586 15.312 1 48.16 63 LYS B CA 1
ATOM 1330 C C . LYS B 1 63 ? -12.711 -12.109 15.383 1 48.16 63 LYS B C 1
ATOM 1332 O O . LYS B 1 63 ? -11.891 -12.766 16.016 1 48.16 63 LYS B O 1
ATOM 1337 N N . GLY B 1 64 ? -13.742 -12.805 15.07 1 44.06 64 GLY B N 1
ATOM 1338 C CA . GLY B 1 64 ? -13.766 -14.203 15.461 1 44.06 64 GLY B CA 1
ATOM 1339 C C . GLY B 1 64 ? -12.766 -15.055 14.703 1 44.06 64 GLY B C 1
ATOM 1340 O O . GLY B 1 64 ? -12.055 -14.555 13.828 1 44.06 64 GLY B O 1
ATOM 1341 N N . GLN B 1 65 ? -12.547 -16.359 14.945 1 52.91 65 GLN B N 1
ATOM 1342 C CA . GLN B 1 65 ? -11.68 -17.469 14.531 1 52.91 65 GLN B CA 1
ATOM 1343 C C . GLN B 1 65 ? -11.523 -17.5 13.016 1 52.91 65 GLN B C 1
ATOM 1345 O O . GLN B 1 65 ? -10.469 -17.891 12.508 1 52.91 65 GLN B O 1
ATOM 1350 N N . TYR B 1 66 ? -12.445 -17.266 12.281 1 51.41 66 TYR B N 1
ATOM 1351 C CA . TYR B 1 66 ? -12.531 -17.531 10.844 1 51.41 66 TYR B CA 1
ATOM 1352 C C . TYR B 1 66 ? -11.656 -16.547 10.07 1 51.41 66 TYR B C 1
ATOM 1354 O O . TYR B 1 66 ? -11.055 -16.906 9.055 1 51.41 66 TYR B O 1
ATOM 1362 N N . ILE B 1 67 ? -11.32 -15.383 10.672 1 58.03 67 ILE B N 1
ATOM 1363 C CA . ILE B 1 67 ? -10.539 -14.352 10 1 58.03 67 ILE B CA 1
ATOM 1364 C C . ILE B 1 67 ? -9.078 -14.773 9.93 1 58.03 67 ILE B C 1
ATOM 1366 O O . ILE B 1 67 ? -8.414 -14.578 8.906 1 58.03 67 ILE B O 1
ATOM 1370 N N . ALA B 1 68 ? -8.844 -15.664 10.891 1 62.91 68 ALA B N 1
ATOM 1371 C CA . ALA B 1 68 ? -7.434 -16.016 11.031 1 62.91 68 ALA B CA 1
ATOM 1372 C C . ALA B 1 68 ? -6.961 -16.875 9.859 1 62.91 68 ALA B C 1
ATOM 1374 O O . ALA B 1 68 ? -5.832 -16.734 9.391 1 62.91 68 ALA B O 1
ATOM 1375 N N . GLU B 1 69 ? -7.953 -17.641 9.25 1 74.5 69 GLU B N 1
ATOM 1376 C CA . GLU B 1 69 ? -7.477 -18.5 8.18 1 74.5 69 GLU B CA 1
ATOM 1377 C C . GLU B 1 69 ? -7.727 -17.875 6.812 1 74.5 69 GLU B C 1
ATOM 1379 O O . GLU B 1 69 ? -6.996 -18.156 5.855 1 74.5 69 GLU B O 1
ATOM 1384 N N . ALA B 1 70 ? -8.688 -17.031 6.797 1 78.31 70 ALA B N 1
ATOM 1385 C CA . ALA B 1 70 ? -9.078 -16.484 5.5 1 78.31 70 ALA B CA 1
ATOM 1386 C C . ALA B 1 70 ? -8.086 -15.43 5.027 1 78.31 70 ALA B C 1
ATOM 1388 O O . ALA B 1 70 ? -7.77 -15.359 3.836 1 78.31 70 ALA B O 1
ATOM 1389 N N . ILE B 1 71 ? -7.562 -14.781 5.992 1 82.69 71 ILE B N 1
ATOM 1390 C CA . ILE B 1 71 ? -6.699 -13.664 5.621 1 82.69 71 ILE B CA 1
ATOM 1391 C C . ILE B 1 71 ? -5.363 -14.195 5.105 1 82.69 71 ILE B C 1
ATOM 1393 O O . ILE B 1 71 ? -4.93 -13.836 4.008 1 82.69 71 ILE B O 1
ATOM 1397 N N . PRO B 1 72 ? -4.855 -15.188 5.762 1 85.94 72 PRO B N 1
ATOM 1398 C CA . PRO B 1 72 ? -3.615 -15.742 5.215 1 85.94 72 PRO B CA 1
ATOM 1399 C C . PRO B 1 72 ? -3.805 -16.359 3.83 1 85.94 72 PRO B C 1
ATOM 1401 O O . PRO B 1 72 ? -2.922 -16.25 2.975 1 85.94 72 PRO B O 1
ATOM 1404 N N . ARG B 1 73 ? -4.879 -16.938 3.629 1 86.5 73 ARG B N 1
ATOM 1405 C CA . ARG B 1 73 ? -5.156 -17.531 2.328 1 86.5 73 ARG B CA 1
ATOM 1406 C C . ARG B 1 73 ? -5.273 -16.469 1.248 1 86.5 73 ARG B C 1
ATOM 1408 O O . ARG B 1 73 ? -4.715 -16.609 0.159 1 86.5 73 ARG B O 1
ATOM 1415 N N . ALA B 1 74 ? -6.004 -15.406 1.566 1 86.94 74 ALA B N 1
ATOM 1416 C CA . ALA B 1 74 ? -6.176 -14.32 0.604 1 86.94 74 ALA B CA 1
ATOM 1417 C C . ALA B 1 74 ? -4.844 -13.656 0.285 1 86.94 74 ALA B C 1
ATOM 1419 O O . ALA B 1 74 ? -4.59 -13.273 -0.861 1 86.94 74 ALA B O 1
ATOM 1420 N N . ILE B 1 75 ? -4.035 -13.539 1.264 1 87.62 75 ILE B N 1
ATOM 1421 C CA . ILE B 1 75 ? -2.703 -12.984 1.065 1 87.62 75 ILE B CA 1
ATOM 1422 C C . ILE B 1 75 ? -1.909 -13.859 0.104 1 87.62 75 ILE B C 1
ATOM 1424 O O . ILE B 1 75 ? -1.32 -13.367 -0.859 1 87.62 75 ILE B O 1
ATOM 1428 N N . ALA B 1 76 ? -2.031 -15.164 0.307 1 88.12 76 ALA B N 1
ATOM 1429 C CA . ALA B 1 76 ? -1.276 -16.125 -0.497 1 88.12 76 ALA B CA 1
ATOM 1430 C C . ALA B 1 76 ? -1.809 -16.172 -1.926 1 88.12 76 ALA B C 1
ATOM 1432 O O . ALA B 1 76 ? -1.059 -16.453 -2.863 1 88.12 76 ALA B O 1
ATOM 1433 N N . GLU B 1 77 ? -3.012 -15.859 -2.062 1 90.5 77 GLU B N 1
ATOM 1434 C CA . GLU B 1 77 ? -3.66 -15.984 -3.363 1 90.5 77 GLU B CA 1
ATOM 1435 C C . GLU B 1 77 ? -3.629 -14.664 -4.125 1 90.5 77 GLU B C 1
ATOM 1437 O O . GLU B 1 77 ? -4.176 -14.562 -5.227 1 90.5 77 GLU B O 1
ATOM 1442 N N . SER B 1 78 ? -3.051 -13.68 -3.549 1 90.94 78 SER B N 1
ATOM 1443 C CA . SER B 1 78 ? -2.936 -12.383 -4.207 1 90.94 78 SER B CA 1
ATOM 1444 C C . SER B 1 78 ? -1.54 -12.18 -4.789 1 90.94 78 SER B C 1
ATOM 1446 O O . SER B 1 78 ? -0.542 -12.547 -4.164 1 90.94 78 SER B O 1
ATOM 1448 N N . ARG B 1 79 ? -1.449 -11.547 -5.945 1 89.38 79 ARG B N 1
ATOM 1449 C CA . ARG B 1 79 ? -0.169 -11.281 -6.598 1 89.38 79 ARG B CA 1
ATOM 1450 C C . ARG B 1 79 ? 0.618 -10.211 -5.848 1 89.38 79 ARG B C 1
ATOM 1452 O O . ARG B 1 79 ? 1.821 -10.359 -5.625 1 89.38 79 ARG B O 1
ATOM 1459 N N . PHE B 1 80 ? -0.108 -9.117 -5.477 1 90.31 80 PHE B N 1
ATOM 1460 C CA . PHE B 1 80 ? 0.485 -8.023 -4.723 1 90.31 80 PHE B CA 1
ATOM 1461 C C . PHE B 1 80 ? -0.364 -7.688 -3.5 1 90.31 80 PHE B C 1
ATOM 1463 O O . PHE B 1 80 ? -1.572 -7.934 -3.492 1 90.31 80 PHE B O 1
ATOM 1470 N N . SER B 1 81 ? 0.33 -7.273 -2.537 1 93.25 81 SER B N 1
ATOM 1471 C CA . SER B 1 81 ? -0.374 -6.629 -1.431 1 93.25 81 SER B CA 1
ATOM 1472 C C . SER B 1 81 ? -0.108 -5.129 -1.403 1 93.25 81 SER B C 1
ATOM 1474 O O . SER B 1 81 ? 1.042 -4.695 -1.499 1 93.25 81 SER B O 1
ATOM 1476 N N . VAL B 1 82 ? -1.146 -4.395 -1.378 1 95.25 82 VAL B N 1
ATOM 1477 C CA . VAL B 1 82 ? -1.057 -2.943 -1.245 1 95.25 82 VAL B CA 1
ATOM 1478 C C . VAL B 1 82 ? -1.553 -2.52 0.136 1 95.25 82 VAL B C 1
ATOM 1480 O O . VAL B 1 82 ? -2.723 -2.725 0.472 1 95.25 82 VAL B O 1
ATOM 1483 N N . VAL B 1 83 ? -0.66 -1.912 0.881 1 94.94 83 VAL B N 1
ATOM 1484 C CA . VAL B 1 83 ? -0.967 -1.488 2.242 1 94.94 83 VAL B CA 1
ATOM 1485 C C . VAL B 1 83 ? -1.071 0.034 2.299 1 94.94 83 VAL B C 1
ATOM 1487 O O . VAL B 1 83 ? -0.135 0.741 1.919 1 94.94 83 VAL B O 1
ATOM 1490 N N . VAL B 1 84 ? -2.18 0.494 2.721 1 95.06 84 VAL B N 1
ATOM 1491 C CA . VAL B 1 84 ? -2.375 1.923 2.945 1 95.06 84 VAL B CA 1
ATOM 1492 C C . VAL B 1 84 ? -2.135 2.252 4.418 1 95.06 84 VAL B C 1
ATOM 1494 O O . VAL B 1 84 ? -2.967 1.941 5.273 1 95.06 84 VAL B O 1
ATOM 1497 N N . LEU B 1 85 ? -1.016 2.926 4.66 1 94.69 85 LEU B N 1
ATOM 1498 C CA . LEU B 1 85 ? -0.597 3.238 6.023 1 94.69 85 LEU B CA 1
ATOM 1499 C C . LEU B 1 85 ? -1.116 4.609 6.449 1 94.69 85 LEU B C 1
ATOM 1501 O O . LEU B 1 85 ? -0.557 5.637 6.062 1 94.69 85 LEU B O 1
ATOM 1505 N N . SER B 1 86 ? -2.145 4.582 7.215 1 91.44 86 SER B N 1
ATOM 1506 C CA . SER B 1 86 ? -2.65 5.766 7.898 1 91.44 86 SER B CA 1
ATOM 1507 C C . SER B 1 86 ? -2.211 5.793 9.359 1 91.44 86 SER B C 1
ATOM 1509 O O . SER B 1 86 ? -1.611 4.836 9.852 1 91.44 86 SER B O 1
ATOM 1511 N N . LYS B 1 87 ? -2.461 6.902 10.016 1 91.69 87 LYS B N 1
ATOM 1512 C CA . LYS B 1 87 ? -2.176 6.965 11.453 1 91.69 87 LYS B CA 1
ATOM 1513 C C . LYS B 1 87 ? -2.908 5.855 12.203 1 91.69 87 LYS B C 1
ATOM 1515 O O . LYS B 1 87 ? -2.344 5.234 13.109 1 91.69 87 LYS B O 1
ATOM 1520 N N . GLY B 1 88 ? -4.121 5.652 11.836 1 91.5 88 GLY B N 1
ATOM 1521 C CA . GLY B 1 88 ? -4.895 4.582 12.453 1 91.5 88 GLY B CA 1
ATOM 1522 C C . GLY B 1 88 ? -4.297 3.207 12.211 1 91.5 88 GLY B C 1
ATOM 1523 O O . GLY B 1 88 ? -4.316 2.354 13.102 1 91.5 88 GLY B O 1
ATOM 1524 N N . TYR B 1 89 ? -3.812 2.965 11.07 1 92.81 89 TYR B N 1
ATOM 1525 C CA . TYR B 1 89 ? -3.162 1.701 10.742 1 92.81 89 TYR B CA 1
ATOM 1526 C C . TYR B 1 89 ? -1.905 1.501 11.586 1 92.81 89 TYR B C 1
ATOM 1528 O O . TYR B 1 89 ? -1.724 0.448 12.195 1 92.81 89 TYR B O 1
ATOM 1536 N N . ALA B 1 90 ? -1.095 2.541 11.672 1 93.94 90 ALA B N 1
ATOM 1537 C CA . ALA B 1 90 ? 0.209 2.479 12.328 1 93.94 90 ALA B CA 1
ATOM 1538 C C . ALA B 1 90 ? 0.056 2.33 13.836 1 93.94 90 ALA B C 1
ATOM 1540 O O . ALA B 1 90 ? 0.993 1.913 14.523 1 93.94 90 ALA B O 1
ATOM 1541 N N . SER B 1 91 ? -1.111 2.656 14.312 1 94.06 91 SER B N 1
ATOM 1542 C CA . SER B 1 91 ? -1.34 2.586 15.758 1 94.06 91 SER B CA 1
ATOM 1543 C C . SER B 1 91 ? -2.098 1.318 16.125 1 94.06 91 SER B C 1
ATOM 1545 O O . SER B 1 91 ? -2.346 1.066 17.312 1 94.06 91 SER B O 1
ATOM 1547 N N . SER B 1 92 ? -2.471 0.494 15.188 1 93.31 92 SER B N 1
ATOM 1548 C CA . SER B 1 92 ? -3.248 -0.717 15.43 1 93.31 92 SER B CA 1
ATOM 1549 C C . SER B 1 92 ? -2.346 -1.942 15.531 1 93.31 92 SER B C 1
ATOM 1551 O O . SER B 1 92 ? -1.736 -2.354 14.539 1 93.31 92 SER B O 1
ATOM 1553 N N . THR B 1 93 ? -2.371 -2.561 16.719 1 92.19 93 THR B N 1
ATOM 1554 C CA . THR B 1 93 ? -1.57 -3.762 16.922 1 92.19 93 THR B CA 1
ATOM 1555 C C . THR B 1 93 ? -2.029 -4.879 15.984 1 92.19 93 THR B C 1
ATOM 1557 O O . THR B 1 93 ? -1.206 -5.625 15.445 1 92.19 93 THR B O 1
ATOM 1560 N N . TRP B 1 94 ? -3.238 -4.988 15.766 1 86.69 94 TRP B N 1
ATOM 1561 C CA . TRP B 1 94 ? -3.799 -6.012 14.891 1 86.69 94 TRP B CA 1
ATOM 1562 C C . TRP B 1 94 ? -3.332 -5.809 13.453 1 86.69 94 TRP B C 1
ATOM 1564 O O . TRP B 1 94 ? -2.852 -6.746 12.812 1 86.69 94 TRP B O 1
ATOM 1574 N N . CYS B 1 95 ? -3.436 -4.613 12.977 1 90.31 95 CYS B N 1
ATOM 1575 C CA . CYS B 1 95 ? -3.006 -4.328 11.609 1 90.31 95 CYS B CA 1
ATOM 1576 C C . CYS B 1 95 ? -1.515 -4.586 11.438 1 90.31 95 CYS B C 1
ATOM 1578 O O . CYS B 1 95 ? -1.088 -5.148 10.43 1 90.31 95 CYS B O 1
ATOM 1580 N N . LEU B 1 96 ? -0.759 -4.195 12.438 1 93 96 LEU B N 1
ATOM 1581 C CA . LEU B 1 96 ? 0.685 -4.387 12.352 1 93 96 LEU B CA 1
ATOM 1582 C C . LEU B 1 96 ? 1.043 -5.867 12.406 1 93 96 LEU B C 1
ATOM 1584 O O . LEU B 1 96 ? 1.959 -6.316 11.719 1 93 96 LEU B O 1
ATOM 1588 N N . ASP B 1 97 ? 0.334 -6.637 13.203 1 89.69 97 ASP B N 1
ATOM 1589 C CA . ASP B 1 97 ? 0.535 -8.086 13.234 1 89.69 97 ASP B CA 1
ATOM 1590 C C . ASP B 1 97 ? 0.215 -8.711 11.883 1 89.69 97 ASP B C 1
ATOM 1592 O O . ASP B 1 97 ? 0.94 -9.594 11.414 1 89.69 97 ASP B O 1
ATOM 1596 N N . GLU B 1 98 ? -0.826 -8.305 11.297 1 87.19 98 GLU B N 1
ATOM 1597 C CA . GLU B 1 98 ? -1.185 -8.797 9.977 1 87.19 98 GLU B CA 1
ATOM 1598 C C . GLU B 1 98 ? -0.125 -8.43 8.938 1 87.19 98 GLU B C 1
ATOM 1600 O O . GLU B 1 98 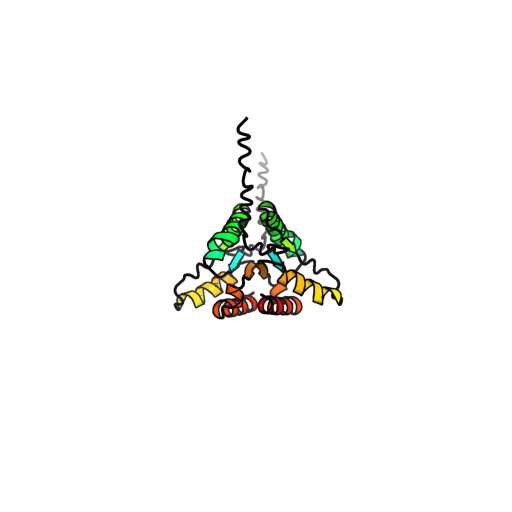? 0.191 -9.227 8.055 1 87.19 98 GLU B O 1
ATOM 1605 N N . LEU B 1 99 ? 0.41 -7.238 9.055 1 91.88 99 LEU B N 1
ATOM 1606 C CA . LEU B 1 99 ? 1.461 -6.797 8.141 1 91.88 99 LEU B CA 1
ATOM 1607 C C . LEU B 1 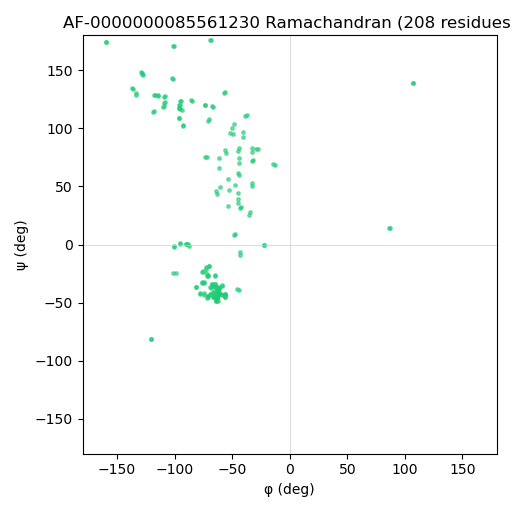99 ? 2.686 -7.703 8.25 1 91.88 99 LEU B C 1
ATOM 1609 O O . LEU B 1 99 ? 3.26 -8.094 7.23 1 91.88 99 LEU B O 1
ATOM 1613 N N . VAL B 1 100 ? 3.004 -8.031 9.398 1 92.69 100 VAL B N 1
ATOM 1614 C CA . VAL B 1 100 ? 4.137 -8.93 9.617 1 92.69 100 VAL B CA 1
ATOM 1615 C C . VAL B 1 100 ? 3.844 -10.289 8.992 1 92.69 100 VAL B C 1
ATOM 1617 O O . VAL B 1 100 ? 4.695 -10.867 8.305 1 92.69 100 VAL B O 1
ATOM 1620 N N . LEU B 1 101 ? 2.652 -10.797 9.188 1 88 101 LEU B N 1
ATOM 1621 C CA . LEU B 1 101 ? 2.246 -12.078 8.609 1 88 101 LEU B CA 1
ATOM 1622 C C . LEU B 1 101 ? 2.291 -12.023 7.09 1 88 101 LEU B C 1
ATOM 1624 O O . LEU B 1 101 ? 2.736 -12.977 6.445 1 88 101 LEU B O 1
ATOM 1628 N N . ARG B 1 102 ? 1.903 -10.922 6.551 1 91.06 102 ARG B N 1
ATOM 1629 C CA . ARG B 1 102 ? 1.934 -10.734 5.105 1 91.06 102 ARG B CA 1
ATOM 1630 C C . ARG B 1 102 ? 3.361 -10.805 4.574 1 91.06 102 ARG B C 1
ATOM 1632 O O . ARG B 1 102 ? 3.621 -11.453 3.561 1 91.06 102 ARG B O 1
ATOM 1639 N N . ILE B 1 103 ? 4.238 -10.164 5.262 1 93.75 103 ILE B N 1
ATOM 1640 C CA . ILE B 1 103 ? 5.637 -10.141 4.855 1 93.75 103 ILE B CA 1
ATOM 1641 C C . ILE B 1 103 ? 6.227 -11.547 4.938 1 93.75 103 ILE B C 1
ATOM 1643 O O . ILE B 1 103 ? 7 -11.953 4.07 1 93.75 103 ILE B O 1
ATOM 1647 N N . LEU B 1 104 ? 5.777 -12.281 5.875 1 91.5 104 LEU B N 1
ATOM 1648 C CA . LEU B 1 104 ? 6.285 -13.633 6.07 1 91.5 104 LEU B CA 1
ATOM 1649 C C . LEU B 1 104 ? 5.738 -14.578 5.008 1 91.5 104 LEU B C 1
ATOM 1651 O O . LEU B 1 104 ? 6.414 -15.531 4.605 1 91.5 104 LEU B O 1
ATOM 1655 N N . ILE B 1 105 ? 4.535 -14.359 4.539 1 88.5 105 ILE B N 1
ATOM 1656 C CA . ILE B 1 105 ? 3.854 -15.242 3.602 1 88.5 105 ILE B CA 1
ATOM 1657 C C . ILE B 1 105 ? 4.34 -14.969 2.18 1 88.5 105 ILE B C 1
ATOM 1659 O O . ILE B 1 105 ? 4.504 -15.891 1.383 1 88.5 105 ILE B O 1
ATOM 1663 N N . ILE B 1 106 ? 4.578 -13.727 1.917 1 84.31 106 ILE B N 1
ATOM 1664 C CA . ILE B 1 106 ? 4.957 -13.344 0.562 1 84.31 106 ILE B CA 1
ATOM 1665 C C . ILE B 1 106 ? 6.371 -13.828 0.262 1 84.31 106 ILE B C 1
ATOM 1667 O O . ILE B 1 106 ? 6.652 -14.305 -0.84 1 84.31 106 ILE B O 1
#

Secondary structure (DSSP, 8-state):
----------------------SEEEEEE---HHHIIIIIHHHHHHHHHTT--EEE----S-S-THHHHHHHHHHHTEEEEEEEE-HHHHT-HHHHHHHHHHHHH-/----------------------SEEEEEE---HHHIIIIIHHHHHHHHHTT--EEE----S-SSTHHHHHHHHHHHTEEEEEEEE-HHHHT-HHHHHHHHHHHHH-

Radius of gyration: 24.42 Å; Cα contacts (8 Å, |Δi|>4): 242; chains: 2; bounding box: 52×103×75 Å

Solvent-accessible surface area (backbone atoms only — not comparable to full-atom values): 12464 Å² total; per-residue (Å²): 135,85,77,79,73,71,78,77,76,76,77,74,76,68,75,72,65,82,69,77,74,44,81,20,46,29,30,44,44,73,50,60,72,68,44,45,73,43,60,46,45,53,50,52,50,45,40,45,73,72,70,44,44,73,42,69,75,63,64,86,47,75,86,52,78,67,52,69,57,50,49,58,49,48,57,72,31,21,66,30,36,37,37,43,47,39,56,64,25,58,69,29,68,67,55,49,51,49,50,51,51,49,46,72,71,88,133,85,76,78,74,71,77,79,75,77,79,74,77,70,72,72,63,83,69,77,71,46,82,19,47,29,29,45,43,71,51,59,71,70,43,44,73,44,60,46,44,52,50,50,50,48,41,44,73,72,69,46,44,71,44,70,74,63,64,85,47,74,87,52,77,67,54,68,58,49,50,57,50,49,57,70,31,20,65,29,36,37,36,44,47,37,56,65,26,59,70,30,68,65,56,50,52,49,49,52,50,49,47,70,69,87

Foldseek 3Di:
DPPPPPPPPPPPVPVPPVCLPQVFAEEEAEDDPVCCVPVVVVVVVVCVVVVGGYDYPPVVPDPDPVCVPVLLVNLLSYNYYDYDDDPVLVPDPVNVVSVVSSVVND/DPPPPVPPPPPPVPVPPVCLPQVFAEEEAEDDPVCCVPVVVVVVVVCVVVVGGYDYPPVVPDPDPVCVPVLLVNLLSYNYYDYDDDPVLVPDPVNVVSVVSSVVND

InterPro domains:
  IPR000157 Toll/interleukin-1 receptor homology (TIR) domain [PF01582] (23-100)
  IPR000157 Toll/interleukin-1 receptor homology (TIR) domain [PS50104] (22-106)
  IPR000157 Toll/interleukin-1 receptor homology (TIR) domain [SM00255] (23-106)
  IPR035897 Toll/interleukin-1 receptor homology (TIR) domain superfamily [G3DSA:3.40.50.10140] (20-103)
  IPR035897 Toll/interleukin-1 receptor homology (TIR) domain superfamily [SSF52200] (17-102)

Organism: NCBI:txid586396